Protein AF-0000000066545030 (afdb_homodimer)

Secondary structure (DSSP, 8-state):
------TTSGGGS--S-PPPHHHHHHHHHHHHHTT---SS---EEEEE-TTS-EEEEEE-BPPTTS-TTTS---S--SSGGGSSTTTPBPHHHHHHHT-SSS--TT-EEEESS---HHHHHHHHHHHHSS--S-------B--------S-TTS-------------------/------TTSGGGS--S-PPPHHHHHHHHHHHHHTT---SS---EEEEE-TTS-EEEEEE-BPPTTS-TTTS---S--SSGGGSSTTTPBPHHHHHHHT-SSS--TT-EEEESS---HHHHHHHHHHHHSS----------B--------GGGGS-------------------

Sequence (346 aa):
MTYTPNMSDISCKKRDDYLEWPEYFMAVAFLSAQRSKDPSSQVGACIVNTENKIVGIGYNGMPNGCSDDLLPWRRTAENKLDTKYPYVCHAELNAIMNKNSADVKGCSMYVALFPCNECAKLIIQAENSHQSTARLSLISIRLIAVRVRSLSEFRAPEEDDTPHTRGSLSLSSMTYTPNMSDISCKKRDDYLEWPEYFMAVAFLSAQRSKDPSSQVGACIVNTENKIVGIGYNGMPNGCSDDLLPWRRTAENKLDTKYPYVCHAELNAIMNKNSADVKGCSMYVALFPCNECAKLIIQAENSHQSTARLSLISIRLIAVRVRSLSEFRAPEEDDTPHTRGSLSLSS

Radius of gyration: 24.95 Å; Cα contacts (8 Å, |Δi|>4): 609; chains: 2; bounding box: 74×79×52 Å

Foldseek 3Di:
DPPPVPPVCCVPDDDDPDDDLLLVQLVVQVVLLVVEPQPPGRKKKWKAAPVSDTFFIFIKYFDPPDDRVPAANACDDPDPSNHCVVGIDHNLRGRQVGTNDPARARIAMEILDDDDPVSVVVVQCRHCVPDPPDDSPPSCNCPCVVCPDPVCVVPDPPPPPPVPPPPPPPPDD/DPPPVPPVCCVPDDDDPDDDLVRVQLVVQVVLLVVEPQPPGRKKKWKAAPVSDTFFIFIKYFDPPDDRVPAANACDDPDPSNHCVVGIDHNLRGRQVGTNDPARARIAMAILDDDDPVSVVVVQCRRCVPDDPDDSPPSCNCPCVVCPPPVCVVPDPPPPPPVPPPPPPPPDD

Solvent-accessible surface area (backbone atoms only — not comparable to full-atom values): 19857 Å² total; per-residue (Å²): 136,82,83,65,78,59,82,76,56,65,52,40,38,56,43,85,84,40,49,50,68,70,57,46,43,42,48,51,5,56,56,35,9,41,47,16,35,44,64,86,58,61,42,14,15,26,31,28,40,87,85,75,41,64,37,19,54,14,30,21,32,67,49,89,92,55,56,67,85,77,51,44,47,17,89,70,57,95,49,65,86,53,17,24,72,85,57,50,38,49,14,61,54,36,12,64,72,52,40,72,53,95,66,52,60,79,24,35,37,26,31,78,62,84,70,51,72,70,46,44,52,50,51,56,49,51,43,42,70,78,68,71,92,64,80,77,66,56,47,45,53,48,49,52,61,54,74,66,58,82,60,52,60,69,49,68,78,68,74,73,74,67,74,76,72,76,74,77,76,75,76,78,127,134,80,81,65,80,59,80,74,57,63,52,41,37,58,43,86,84,39,49,50,68,71,57,46,43,42,48,50,5,55,56,34,10,40,48,16,34,45,65,86,57,60,42,14,14,27,30,27,39,88,84,74,40,65,39,18,52,14,28,21,32,67,47,89,93,56,57,66,85,77,52,42,47,17,89,72,58,95,48,66,87,53,16,24,74,86,57,49,36,48,15,62,55,37,11,66,73,51,41,71,51,96,66,50,59,80,25,35,38,25,3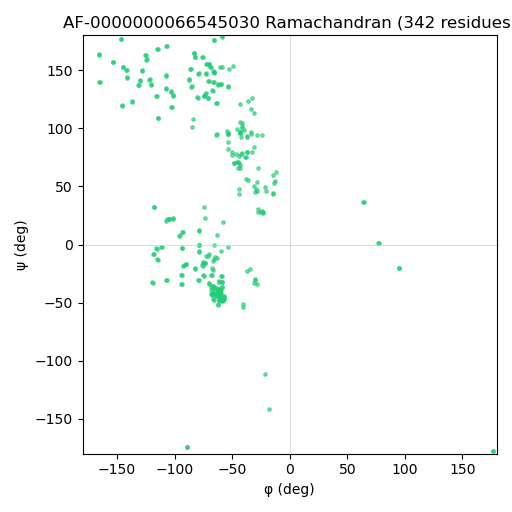2,78,59,83,70,50,71,71,47,46,53,49,51,55,50,49,42,42,69,74,72,70,91,64,76,77,65,56,47,44,53,48,48,52,59,55,74,62,57,82,65,46,59,68,53,65,80,69,73,72,74,65,72,74,72,76,74,75,76,74,76,75,130

Nearest PDB structures (foldseek):
  2w4l-assembly1_E  TM=9.851E-01  e=2.017E-19  Homo sapiens
  2w4l-assembly1_F  TM=9.861E-01  e=2.438E-19  Homo sapiens
  2w4l-assembly1_B  TM=9.923E-01  e=1.429E-18  Homo sapiens
  2w4l-assembly1_C  TM=9.668E-01  e=4.939E-15  Homo sapiens
  2w4l-assembly1_D  TM=8.998E-01  e=1.488E-15  Homo sapiens

pLDDT: mean 72.98, std 29.01, range [22.0, 97.75]

InterPro domains:
  IPR002125 Cytidine and deoxycytidylate deaminase domain [PF00383] (20-127)
  IPR002125 Cytidine and deoxycytidylate deaminase domain [PS51747] (20-169)
  IPR015517 Deoxycytidylate deaminase-related [PTHR11086] (11-126)
  IPR016192 APOBEC/CMP deaminase, zinc-binding [PS00903] (90-123)
  IPR016193 Cytidine deaminase-like [SSF53927] (23-126)
  IPR035105 Deoxycytidylate deaminase domain [cd01286] (23-126)

Structure (mmCIF, N/CA/C/O backbone):
data_AF-0000000066545030-model_v1
#
loop_
_entity.id
_entity.type
_entity.pdbx_description
1 polymer 'Deoxycytidylate deaminase'
#
loop_
_atom_site.group_PDB
_atom_site.id
_atom_site.type_symbol
_atom_site.label_atom_id
_atom_site.label_alt_id
_atom_site.label_comp_id
_atom_site.label_asym_id
_atom_site.label_entity_id
_atom_site.label_seq_id
_atom_site.pdbx_PDB_ins_code
_atom_site.Cartn_x
_atom_site.Cartn_y
_atom_site.Cartn_z
_atom_site.occupancy
_atom_site.B_iso_or_equiv
_atom_site.auth_seq_id
_atom_site.auth_comp_id
_atom_site.auth_asym_id
_atom_site.auth_atom_id
_atom_site.pdbx_PDB_model_num
ATOM 1 N N . MET A 1 1 ? 31.188 -37.656 0.492 1 31.27 1 MET A N 1
ATOM 2 C CA . MET A 1 1 ? 30.375 -37.344 -0.669 1 31.27 1 MET A CA 1
ATOM 3 C C . MET A 1 1 ? 29.578 -36.062 -0.431 1 31.27 1 MET A C 1
ATOM 5 O O . MET A 1 1 ? 28.703 -36 0.423 1 31.27 1 MET A O 1
ATOM 9 N N . THR A 1 2 ? 30.219 -34.906 -0.543 1 29.78 2 THR A N 1
ATOM 10 C CA . THR A 1 2 ? 29.797 -33.531 -0.225 1 29.78 2 THR A CA 1
ATOM 11 C C . THR A 1 2 ? 28.625 -33.125 -1.094 1 29.78 2 THR A C 1
ATOM 13 O O . THR A 1 2 ? 28.656 -33.25 -2.318 1 29.78 2 THR A O 1
ATOM 16 N N . TYR A 1 3 ? 27.328 -33.25 -0.664 1 35.03 3 TYR A N 1
ATOM 17 C CA . TYR A 1 3 ? 26.094 -32.844 -1.321 1 35.03 3 TYR A CA 1
ATOM 18 C C . TYR A 1 3 ? 26.203 -31.406 -1.834 1 35.03 3 TYR A C 1
ATOM 20 O O . TYR A 1 3 ? 26.266 -30.453 -1.045 1 35.03 3 TYR A O 1
ATOM 28 N N . THR A 1 4 ? 27 -31.125 -2.854 1 38.62 4 THR A N 1
ATOM 29 C CA . THR A 1 4 ? 26.969 -29.812 -3.506 1 38.62 4 THR A CA 1
ATOM 30 C C . THR A 1 4 ? 25.547 -29.469 -3.949 1 38.62 4 THR A C 1
ATOM 32 O O . THR A 1 4 ? 24.906 -30.234 -4.676 1 38.62 4 THR A O 1
ATOM 35 N N . PRO A 1 5 ? 24.75 -28.734 -3.199 1 41.81 5 PRO A N 1
ATOM 36 C CA . PRO A 1 5 ? 23.406 -28.438 -3.713 1 41.81 5 PRO A CA 1
ATOM 37 C C . PRO A 1 5 ? 23.406 -28.062 -5.191 1 41.81 5 PRO A C 1
ATOM 39 O O . PRO A 1 5 ? 24.25 -27.281 -5.633 1 41.81 5 PRO A O 1
ATOM 42 N N . ASN A 1 6 ? 23.156 -28.938 -6.082 1 41.34 6 ASN A N 1
ATOM 43 C CA . ASN A 1 6 ? 23.125 -28.703 -7.523 1 41.34 6 ASN A CA 1
ATOM 44 C C . ASN A 1 6 ? 22.438 -27.391 -7.863 1 41.34 6 ASN A C 1
ATOM 46 O O . ASN A 1 6 ? 21.297 -27.156 -7.441 1 41.34 6 ASN A O 1
ATOM 50 N N . MET A 1 7 ? 23.094 -26.312 -8.227 1 45.56 7 MET A N 1
ATOM 51 C CA . MET A 1 7 ? 22.672 -25 -8.688 1 45.56 7 MET A CA 1
ATOM 52 C C . MET A 1 7 ? 21.344 -25.062 -9.438 1 45.56 7 MET A C 1
ATOM 54 O O . MET A 1 7 ? 20.734 -24.047 -9.727 1 45.56 7 MET A O 1
ATOM 58 N N . SER A 1 8 ? 21.047 -26.203 -10.117 1 48.16 8 SER A N 1
ATOM 59 C CA . SER A 1 8 ? 19.859 -26.422 -10.953 1 48.16 8 SER A CA 1
ATOM 60 C C . SER A 1 8 ? 18.594 -26.453 -10.109 1 48.16 8 SER A C 1
ATOM 62 O O . SER A 1 8 ? 17.484 -26.25 -10.633 1 48.16 8 SER A O 1
ATOM 64 N N . ASP A 1 9 ? 18.656 -26.812 -8.836 1 52.09 9 ASP A N 1
ATOM 65 C CA . ASP A 1 9 ? 17.531 -27.109 -7.953 1 52.09 9 ASP A CA 1
ATOM 66 C C . ASP A 1 9 ? 16.891 -25.828 -7.426 1 52.09 9 ASP A C 1
ATOM 68 O O . ASP A 1 9 ? 15.797 -25.859 -6.883 1 52.09 9 ASP A O 1
ATOM 72 N N . ILE A 1 10 ? 17.672 -24.812 -7.285 1 54.19 10 ILE A N 1
ATOM 73 C CA . ILE A 1 10 ? 17.203 -23.562 -6.691 1 54.19 10 ILE A CA 1
ATOM 74 C C . ILE A 1 10 ? 16.031 -23.016 -7.5 1 54.19 10 ILE A C 1
ATOM 76 O O . ILE A 1 10 ? 15.031 -22.562 -6.934 1 54.19 10 ILE A O 1
ATOM 80 N N . SER A 1 11 ? 16.078 -23.188 -8.93 1 60.78 11 SER A N 1
ATOM 81 C CA . SER A 1 11 ? 15.078 -22.609 -9.82 1 60.78 11 SER A CA 1
ATOM 82 C C . SER A 1 11 ? 13.805 -23.438 -9.828 1 60.78 11 SER A C 1
ATOM 84 O O . SER A 1 11 ? 12.789 -23.016 -10.391 1 60.78 11 SER A O 1
ATOM 86 N N . CYS A 1 12 ? 13.82 -24.391 -8.758 1 76.88 12 CYS A N 1
ATOM 87 C CA . CYS A 1 12 ? 12.688 -25.281 -8.953 1 76.88 12 CYS A CA 1
ATOM 88 C C . CYS A 1 12 ? 11.672 -25.141 -7.828 1 76.88 12 CYS A C 1
ATOM 90 O O . CYS A 1 12 ? 10.555 -25.656 -7.918 1 76.88 12 CYS A O 1
ATOM 92 N N . LYS A 1 13 ? 12.219 -24.438 -6.82 1 89 13 LYS A N 1
ATOM 93 C CA . LYS A 1 13 ? 11.328 -24.266 -5.672 1 89 13 LYS A CA 1
ATOM 94 C C . LYS A 1 13 ? 10.961 -22.797 -5.469 1 89 13 LYS A C 1
ATOM 96 O O . LYS A 1 13 ? 11.602 -21.906 -6.039 1 89 13 LYS A O 1
ATOM 101 N N . LYS A 1 14 ? 10.039 -22.625 -4.668 1 94.38 14 LYS A N 1
ATOM 102 C CA . LYS A 1 14 ? 9.656 -21.266 -4.348 1 94.38 14 LYS A CA 1
ATOM 103 C C . LYS A 1 14 ? 10.773 -20.531 -3.613 1 94.38 14 LYS A C 1
ATOM 105 O O . LYS A 1 14 ? 11.547 -21.156 -2.877 1 94.38 14 LYS A O 1
ATOM 110 N N . ARG A 1 15 ? 10.867 -19.234 -3.828 1 93.06 15 ARG A N 1
ATOM 111 C CA . ARG A 1 15 ? 11.867 -18.469 -3.098 1 93.06 15 ARG A CA 1
ATOM 112 C C . ARG A 1 15 ? 11.477 -18.312 -1.634 1 93.06 15 ARG A C 1
ATOM 114 O O . ARG A 1 15 ? 10.289 -18.312 -1.301 1 93.06 15 ARG A O 1
ATOM 121 N N . ASP A 1 16 ? 12.516 -18.094 -0.768 1 92 16 ASP A N 1
ATOM 122 C CA . ASP A 1 16 ? 12.25 -18.062 0.666 1 92 16 ASP A CA 1
ATOM 123 C C . ASP A 1 16 ? 12.43 -16.672 1.242 1 92 16 ASP A C 1
ATOM 125 O O . ASP A 1 16 ? 12.164 -16.438 2.424 1 92 16 ASP A O 1
ATOM 129 N N . ASP A 1 17 ? 12.828 -15.695 0.49 1 92.06 17 ASP A N 1
ATOM 130 C CA . ASP A 1 17 ? 13.07 -14.352 0.999 1 92.06 17 ASP A CA 1
ATOM 131 C C . ASP A 1 17 ? 11.945 -13.398 0.602 1 92.06 17 ASP A C 1
ATOM 133 O O . ASP A 1 17 ? 12.148 -12.188 0.507 1 92.06 17 ASP A O 1
ATOM 137 N N . TYR A 1 18 ? 10.797 -14.023 0.304 1 92.56 18 TYR A N 1
ATOM 138 C CA . TYR A 1 18 ? 9.656 -13.18 -0.044 1 92.56 18 TYR A CA 1
ATOM 139 C C . TYR A 1 18 ? 9.148 -12.422 1.176 1 92.56 18 TYR A C 1
ATOM 141 O O . TYR A 1 18 ? 9.383 -12.836 2.314 1 92.56 18 TYR A O 1
ATOM 149 N N . LEU A 1 19 ? 8.508 -11.32 0.993 1 93.06 19 LEU A N 1
ATOM 150 C CA . LEU A 1 19 ? 7.961 -10.484 2.051 1 93.06 19 LEU A CA 1
ATOM 151 C C . LEU A 1 19 ? 6.707 -11.109 2.648 1 93.06 19 LEU A C 1
ATOM 153 O O . LEU A 1 19 ? 5.773 -11.461 1.919 1 93.06 19 LEU A O 1
ATOM 157 N N . GLU A 1 20 ? 6.711 -11.227 3.98 1 92.5 20 GLU A N 1
ATOM 158 C CA . GLU A 1 20 ? 5.512 -11.695 4.664 1 92.5 20 GLU A CA 1
ATOM 159 C C . GLU A 1 20 ? 4.523 -10.547 4.891 1 92.5 20 GLU A C 1
ATOM 161 O O . GLU A 1 20 ? 4.902 -9.375 4.848 1 92.5 20 GLU A O 1
ATOM 166 N N . TRP A 1 21 ? 3.309 -10.812 5.211 1 93.44 21 TRP A N 1
ATOM 167 C CA . TRP A 1 21 ? 2.227 -9.836 5.266 1 93.44 21 TRP A CA 1
ATOM 168 C C . TRP A 1 21 ? 2.545 -8.727 6.262 1 93.44 21 TRP A C 1
ATOM 170 O O . TRP A 1 21 ? 2.451 -7.539 5.934 1 93.44 21 TRP A O 1
ATOM 180 N N . PRO A 1 22 ? 2.977 -9.086 7.453 1 90.38 22 PRO A N 1
ATOM 181 C CA . PRO A 1 22 ? 3.256 -8 8.398 1 90.38 22 PRO A CA 1
ATOM 182 C C . PRO A 1 22 ? 4.363 -7.07 7.906 1 90.38 22 PRO A C 1
ATOM 184 O O . PRO A 1 22 ? 4.262 -5.852 8.062 1 90.38 22 PRO A O 1
ATOM 187 N N . GLU A 1 23 ? 5.387 -7.648 7.293 1 89.38 23 GLU A N 1
ATOM 188 C CA . GLU A 1 23 ? 6.461 -6.836 6.734 1 89.38 23 GLU A CA 1
ATOM 189 C C . GLU A 1 23 ? 5.957 -5.961 5.594 1 89.38 23 GLU A C 1
ATOM 191 O O . GLU A 1 23 ? 6.344 -4.797 5.48 1 89.38 23 GLU A O 1
ATOM 196 N N . TYR A 1 24 ? 5.18 -6.559 4.832 1 92.94 24 TYR A N 1
ATOM 197 C CA . TYR A 1 24 ? 4.609 -5.84 3.699 1 92.94 24 TYR A CA 1
ATOM 198 C C . TYR A 1 24 ? 3.797 -4.637 4.168 1 92.94 24 TYR A C 1
ATOM 200 O O . TYR A 1 24 ? 4.012 -3.516 3.703 1 92.94 24 TYR A O 1
ATOM 208 N N . PHE A 1 25 ? 2.938 -4.793 5.113 1 93.19 25 PHE A N 1
ATOM 209 C CA . PHE A 1 25 ? 2.047 -3.727 5.559 1 93.19 25 PHE A CA 1
ATOM 210 C C . PHE A 1 25 ? 2.826 -2.645 6.297 1 93.19 25 PHE A C 1
ATOM 212 O O . PHE A 1 25 ? 2.512 -1.457 6.176 1 93.19 25 PHE A O 1
ATOM 219 N N . MET A 1 26 ? 3.842 -3.068 6.98 1 92 26 MET A N 1
ATOM 220 C CA . MET A 1 26 ? 4.699 -2.072 7.617 1 92 26 MET A CA 1
ATOM 221 C C . MET A 1 26 ? 5.441 -1.248 6.574 1 92 26 MET A C 1
ATOM 223 O O . MET A 1 26 ? 5.594 -0.034 6.727 1 92 26 MET A O 1
ATOM 227 N N . ALA A 1 27 ? 5.891 -1.958 5.555 1 92.06 27 ALA A N 1
ATOM 228 C CA . ALA A 1 27 ? 6.574 -1.252 4.473 1 92.06 27 ALA A CA 1
ATOM 229 C C . ALA A 1 27 ? 5.641 -0.257 3.791 1 92.06 27 ALA A C 1
ATOM 231 O O . ALA A 1 27 ? 6.055 0.846 3.428 1 92.06 27 ALA A O 1
ATOM 232 N N . VAL A 1 28 ? 4.395 -0.641 3.637 1 94.75 28 VAL A N 1
ATOM 233 C CA . VAL A 1 28 ? 3.412 0.273 3.062 1 94.75 28 VAL A CA 1
ATOM 234 C C . VAL A 1 28 ? 3.248 1.491 3.969 1 94.75 28 VAL A C 1
ATOM 236 O O . VAL A 1 28 ? 3.172 2.625 3.486 1 94.75 28 VAL A O 1
ATOM 239 N N . ALA A 1 29 ? 3.221 1.253 5.273 1 93.19 29 ALA A N 1
ATOM 240 C CA . ALA A 1 29 ? 3.146 2.365 6.215 1 93.19 29 ALA A CA 1
ATOM 241 C C . ALA A 1 29 ? 4.352 3.289 6.07 1 93.19 29 ALA A C 1
ATOM 243 O O . ALA A 1 29 ? 4.203 4.512 6.012 1 93.19 29 ALA A O 1
ATOM 244 N N . PHE A 1 30 ? 5.504 2.756 5.902 1 90.62 30 PHE A N 1
ATOM 245 C CA . PHE A 1 30 ? 6.719 3.545 5.75 1 90.62 30 PHE A CA 1
ATOM 246 C C . PHE A 1 30 ? 6.699 4.32 4.438 1 90.62 30 PHE A C 1
ATOM 248 O O . PHE A 1 30 ? 7.113 5.48 4.387 1 90.62 30 PHE A O 1
ATOM 255 N N . LEU A 1 31 ? 6.27 3.637 3.457 1 93.69 31 LEU A N 1
ATOM 256 C CA . LEU A 1 31 ? 6.137 4.309 2.168 1 93.69 31 LEU A CA 1
ATOM 257 C C . LEU A 1 31 ? 5.156 5.473 2.262 1 93.69 31 LEU A C 1
ATOM 259 O O . LEU A 1 31 ? 5.414 6.551 1.723 1 93.69 31 LEU A O 1
ATOM 263 N N . SER A 1 32 ? 4 5.285 2.969 1 96.31 32 SER A N 1
ATOM 264 C CA . SER A 1 32 ? 2.986 6.324 3.129 1 96.31 32 SER A CA 1
ATOM 265 C C . SER A 1 32 ? 3.549 7.539 3.857 1 96.31 32 SER A C 1
ATOM 267 O O . SER A 1 32 ? 3.16 8.672 3.574 1 96.31 32 SER A O 1
ATOM 269 N N . ALA A 1 33 ? 4.484 7.246 4.734 1 95.25 33 ALA A N 1
ATOM 270 C CA . ALA A 1 33 ? 5.125 8.344 5.457 1 95.25 33 ALA A CA 1
ATOM 271 C C . ALA A 1 33 ? 5.805 9.305 4.492 1 95.25 33 ALA A C 1
ATOM 273 O O . ALA A 1 33 ? 5.891 10.508 4.762 1 95.25 33 ALA A O 1
ATOM 274 N N . GLN A 1 34 ? 6.195 8.812 3.379 1 95.31 34 GLN A N 1
ATOM 275 C CA . GLN A 1 34 ? 6.949 9.602 2.416 1 95.31 34 GLN A CA 1
ATOM 276 C C . GLN A 1 34 ? 6.031 10.531 1.626 1 95.31 34 GLN A C 1
ATOM 278 O O . GLN A 1 34 ? 6.5 11.383 0.865 1 95.31 34 GLN A O 1
ATOM 283 N N . ARG A 1 35 ? 4.758 10.492 1.896 1 96.75 35 ARG A N 1
ATOM 284 C CA . ARG A 1 35 ? 3.824 11.43 1.289 1 96.75 35 ARG A CA 1
ATOM 285 C C . ARG A 1 35 ? 3.666 12.68 2.152 1 96.75 35 ARG A C 1
ATOM 287 O O . ARG A 1 35 ? 3.121 13.688 1.7 1 96.75 35 ARG A O 1
ATOM 294 N N . SER A 1 36 ? 4.078 12.578 3.369 1 97.06 36 SER A N 1
ATOM 295 C CA . SER A 1 36 ? 3.943 13.719 4.273 1 97.06 36 SER A CA 1
ATOM 296 C C . SER A 1 36 ? 4.758 14.914 3.783 1 97.06 36 SER A C 1
ATOM 298 O O . SER A 1 36 ? 5.914 14.758 3.387 1 97.06 36 SER A O 1
ATOM 300 N N . LYS A 1 37 ? 4.16 16.031 3.875 1 97.06 37 LYS A N 1
ATOM 301 C CA . LYS A 1 37 ? 4.832 17.281 3.5 1 97.06 37 LYS A CA 1
ATOM 302 C C . LYS A 1 37 ? 5.492 17.938 4.707 1 97.06 37 LYS A C 1
ATOM 304 O O . LYS A 1 37 ? 6.125 18.984 4.582 1 97.06 37 LYS A O 1
ATOM 309 N N . ASP A 1 38 ? 5.309 17.344 5.871 1 96.56 38 ASP A N 1
ATOM 310 C CA . ASP A 1 38 ? 5.957 17.828 7.086 1 96.56 38 ASP A CA 1
ATOM 311 C C . ASP A 1 38 ? 7.477 17.719 6.973 1 96.56 38 ASP A C 1
ATOM 313 O O . ASP A 1 38 ? 8.016 16.625 6.785 1 96.56 38 ASP A O 1
ATOM 317 N N . PRO A 1 39 ? 8.203 18.781 7.094 1 95.88 39 PRO A N 1
ATOM 318 C CA . PRO A 1 39 ? 9.656 18.719 6.93 1 95.88 39 PRO A CA 1
ATOM 319 C C . PRO A 1 39 ? 10.359 18.109 8.133 1 95.88 39 PRO A C 1
ATOM 321 O O . PRO A 1 39 ? 11.5 17.641 8.016 1 95.88 39 PRO A O 1
ATOM 324 N N . SER A 1 40 ? 9.695 18.016 9.203 1 93.44 40 SER A N 1
ATOM 325 C CA . SER A 1 40 ? 10.367 17.641 10.445 1 93.44 40 SER A CA 1
ATOM 326 C C . SER A 1 40 ? 10 16.203 10.844 1 93.44 40 SER A C 1
ATOM 328 O O . SER A 1 40 ? 10.789 15.523 11.5 1 93.44 40 SER A O 1
ATOM 330 N N . SER A 1 41 ? 8.836 15.758 10.508 1 93.94 41 SER A N 1
ATOM 331 C CA . SER A 1 41 ? 8.359 14.438 10.906 1 93.94 41 SER A CA 1
ATOM 332 C C . SER A 1 41 ? 7.48 13.82 9.82 1 93.94 41 SER A C 1
ATOM 334 O O . SER A 1 41 ? 6.512 14.438 9.375 1 93.94 41 SER A O 1
ATOM 336 N N . GLN A 1 42 ? 7.902 12.688 9.328 1 94.81 42 GLN A N 1
ATOM 337 C CA . GLN A 1 42 ? 7.098 11.914 8.383 1 94.81 42 GLN A CA 1
ATOM 338 C C . GLN A 1 42 ? 6.664 10.586 8.992 1 94.81 42 GLN A C 1
ATOM 340 O O . GLN A 1 42 ? 7.496 9.703 9.227 1 94.81 42 GLN A O 1
ATOM 345 N N . VAL A 1 43 ? 5.395 10.43 9.305 1 94.06 43 VAL A N 1
ATOM 346 C CA . VAL A 1 43 ? 4.816 9.219 9.883 1 94.06 43 VAL A CA 1
ATOM 347 C C . VAL A 1 43 ? 3.727 8.68 8.961 1 94.06 43 VAL A C 1
ATOM 349 O O . VAL A 1 43 ? 2.934 9.445 8.414 1 94.06 43 VAL A O 1
ATOM 352 N N . GLY A 1 44 ? 3.691 7.371 8.773 1 94.75 44 GLY A N 1
ATOM 353 C CA . GLY A 1 44 ? 2.676 6.707 7.973 1 94.75 44 GLY A CA 1
ATOM 354 C C . GLY A 1 44 ? 1.937 5.621 8.727 1 94.75 44 GLY A C 1
ATOM 355 O O . GLY A 1 44 ? 2.418 5.133 9.758 1 94.75 44 GLY A O 1
ATOM 356 N N . ALA A 1 45 ? 0.762 5.309 8.219 1 94.5 45 ALA A N 1
ATOM 357 C CA . ALA A 1 45 ? -0.073 4.254 8.797 1 94.5 45 ALA A CA 1
ATOM 358 C C . ALA A 1 45 ? -0.771 3.451 7.699 1 94.5 45 ALA A C 1
ATOM 360 O O . ALA A 1 45 ? -1.062 3.979 6.625 1 94.5 45 ALA A O 1
ATOM 361 N N . CYS A 1 46 ? -1.017 2.215 7.996 1 95 46 CYS A N 1
ATOM 362 C CA . CYS A 1 46 ? -1.707 1.287 7.109 1 95 46 CYS A CA 1
ATOM 363 C C . CYS A 1 46 ? -2.719 0.447 7.879 1 95 46 CYS A C 1
ATOM 365 O O . CYS A 1 46 ? -2.381 -0.165 8.891 1 95 46 CYS A O 1
ATOM 367 N N . ILE A 1 47 ? -3.977 0.492 7.473 1 94.31 47 ILE A N 1
ATOM 368 C CA . ILE A 1 47 ? -5.031 -0.314 8.078 1 94.31 47 ILE A CA 1
ATOM 369 C C . ILE A 1 47 ? -5.367 -1.493 7.168 1 94.31 47 ILE A C 1
ATOM 371 O O . ILE A 1 47 ? -5.598 -1.314 5.969 1 94.31 47 ILE A O 1
ATOM 375 N N . VAL A 1 48 ? -5.426 -2.629 7.75 1 94.69 48 VAL A N 1
ATOM 376 C CA . VAL A 1 48 ? -5.594 -3.867 6.996 1 94.69 48 VAL A CA 1
ATOM 377 C C . VAL A 1 48 ? -6.707 -4.707 7.617 1 94.69 48 VAL A C 1
ATOM 379 O O . VAL A 1 48 ? -6.809 -4.797 8.844 1 94.69 48 VAL A O 1
ATOM 382 N N . ASN A 1 49 ? -7.559 -5.285 6.785 1 93.75 49 ASN A N 1
ATOM 383 C CA . ASN A 1 49 ? -8.633 -6.109 7.324 1 93.75 49 ASN A CA 1
ATOM 384 C C . ASN A 1 49 ? -8.203 -7.562 7.484 1 93.75 49 ASN A C 1
ATOM 386 O O . ASN A 1 49 ? -7.035 -7.895 7.266 1 93.75 49 ASN A O 1
ATOM 390 N N . THR A 1 50 ? -9.125 -8.43 7.855 1 92.56 50 THR A N 1
ATOM 391 C CA . THR A 1 50 ? -8.805 -9.812 8.18 1 92.56 50 THR A CA 1
ATOM 392 C C . THR A 1 50 ? -8.484 -10.609 6.922 1 92.56 50 THR A C 1
ATOM 394 O O . THR A 1 50 ? -7.906 -11.695 6.996 1 92.56 50 THR A O 1
ATOM 397 N N . GLU A 1 51 ? -8.852 -10.07 5.719 1 94.75 51 GLU A N 1
ATOM 398 C CA . GLU A 1 51 ? -8.562 -10.727 4.445 1 94.75 51 GLU A CA 1
ATOM 399 C C . GLU A 1 51 ? -7.246 -10.234 3.854 1 94.75 51 GLU A C 1
ATOM 401 O O . GLU A 1 51 ? -6.953 -10.484 2.684 1 94.75 51 GLU A O 1
ATOM 406 N N . ASN A 1 52 ? -6.422 -9.461 4.621 1 94.94 52 ASN A N 1
ATOM 407 C CA . ASN A 1 52 ? -5.137 -8.906 4.207 1 94.94 52 ASN A CA 1
ATOM 408 C C . ASN A 1 52 ? -5.301 -7.906 3.064 1 94.94 52 ASN A C 1
ATOM 410 O O . ASN A 1 52 ? -4.473 -7.859 2.154 1 94.94 52 ASN A O 1
ATOM 414 N N . LYS A 1 53 ? -6.379 -7.188 3.156 1 96.62 53 LYS A N 1
ATOM 415 C CA . LYS A 1 53 ? -6.602 -6.098 2.211 1 96.62 53 LYS A CA 1
ATOM 416 C C . LYS A 1 53 ? -6.414 -4.742 2.883 1 96.62 53 LYS A C 1
ATOM 418 O O . LYS A 1 53 ? -6.848 -4.543 4.02 1 96.62 53 LYS A O 1
ATOM 423 N N . ILE A 1 54 ? -5.734 -3.943 2.232 1 96.38 54 ILE A N 1
ATOM 424 C CA . ILE A 1 54 ? -5.547 -2.586 2.734 1 96.38 54 ILE A CA 1
ATOM 425 C C . ILE A 1 54 ? -6.859 -1.812 2.621 1 96.38 54 ILE A C 1
ATOM 427 O O . ILE A 1 54 ? -7.43 -1.703 1.533 1 96.38 54 ILE A O 1
ATOM 431 N N . VAL A 1 55 ? -7.305 -1.232 3.746 1 96.62 55 VAL A N 1
ATOM 432 C CA . VAL A 1 55 ? -8.594 -0.552 3.721 1 96.62 55 VAL A CA 1
ATOM 433 C C . VAL A 1 55 ? -8.406 0.93 4.035 1 96.62 55 VAL A C 1
ATOM 435 O O . VAL A 1 55 ? -9.344 1.722 3.912 1 96.62 55 VAL A O 1
ATOM 438 N N . GLY A 1 56 ? -7.188 1.297 4.434 1 96 56 GLY A N 1
ATOM 439 C CA . GLY A 1 56 ? -6.887 2.693 4.703 1 96 56 GLY A CA 1
ATOM 440 C C . GLY A 1 56 ? -5.39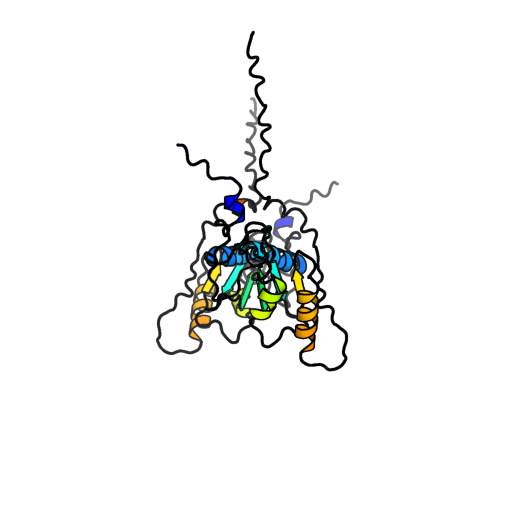8 2.975 4.801 1 96 56 GLY A C 1
ATOM 441 O O . GLY A 1 56 ? -4.648 2.18 5.371 1 96 56 GLY A O 1
ATOM 442 N N . ILE A 1 57 ? -5.031 4.07 4.258 1 97 57 ILE A N 1
ATOM 443 C CA . ILE A 1 57 ? -3.662 4.559 4.391 1 97 57 ILE A CA 1
ATOM 444 C C . ILE A 1 57 ? -3.676 6.004 4.887 1 97 57 ILE A C 1
ATOM 446 O O . ILE A 1 57 ? -4.594 6.766 4.574 1 97 57 ILE A O 1
ATOM 450 N N . GLY A 1 58 ? -2.611 6.316 5.621 1 96.81 58 GLY A N 1
ATOM 451 C CA . GLY A 1 58 ? -2.512 7.68 6.121 1 96.81 58 GLY A CA 1
ATOM 452 C C . GLY A 1 58 ? -1.08 8.125 6.355 1 96.81 58 GLY A C 1
ATOM 453 O O . GLY A 1 58 ? -0.179 7.297 6.488 1 96.81 58 GLY A O 1
ATOM 454 N N . TYR A 1 59 ? -0.883 9.375 6.344 1 97.25 59 TYR A N 1
ATOM 455 C CA . TYR A 1 59 ? 0.353 10.078 6.676 1 97.25 59 TYR A CA 1
ATOM 456 C C . TYR A 1 59 ? 0.06 11.398 7.379 1 97.25 59 TYR A C 1
ATOM 458 O O . TYR A 1 59 ? -1.043 11.938 7.266 1 97.25 59 TYR A O 1
ATOM 466 N N . ASN A 1 60 ? 0.978 11.875 8.219 1 97 60 ASN A N 1
ATOM 467 C CA . ASN A 1 60 ? 0.727 13.133 8.906 1 97 60 ASN A CA 1
ATOM 468 C C . ASN A 1 60 ? 0.792 14.32 7.941 1 97 60 ASN A C 1
ATOM 470 O O . ASN A 1 60 ? 1.611 14.328 7.02 1 97 60 ASN A O 1
ATOM 474 N N . GLY A 1 61 ? -0.076 15.258 8.102 1 97.69 61 GLY A N 1
ATOM 475 C CA . GLY A 1 61 ? -0.149 16.438 7.258 1 97.69 61 GLY A CA 1
ATOM 476 C C . GLY A 1 61 ? -1.312 17.344 7.605 1 97.69 61 GLY A C 1
ATOM 477 O O . GLY A 1 61 ? -1.998 17.141 8.609 1 97.69 61 GLY A O 1
ATOM 478 N N . MET A 1 62 ? -1.445 18.391 6.848 1 97.75 62 MET A N 1
ATOM 479 C CA . MET A 1 62 ? -2.551 19.328 7.055 1 97.75 62 MET A CA 1
ATOM 480 C C . MET A 1 62 ? -3.871 18.719 6.602 1 97.75 62 MET A C 1
ATOM 482 O O . MET A 1 62 ? -3.9 17.922 5.656 1 97.75 62 MET A O 1
ATOM 486 N N . PRO A 1 63 ? -4.965 19.031 7.242 1 95.19 63 PRO A N 1
ATOM 487 C CA . PRO A 1 63 ? -6.254 18.469 6.828 1 95.19 63 PRO A CA 1
ATOM 488 C C . PRO A 1 63 ? -6.613 18.797 5.387 1 95.19 63 PRO A C 1
ATOM 490 O O . PRO A 1 63 ? -6.156 19.812 4.852 1 95.19 63 PRO A O 1
ATOM 493 N N . ASN A 1 64 ? -7.406 17.906 4.816 1 90.81 64 ASN A N 1
ATOM 494 C CA . ASN A 1 64 ? -7.906 18.172 3.475 1 90.81 64 ASN A CA 1
ATOM 495 C C . ASN A 1 64 ? -8.594 19.531 3.398 1 90.81 64 ASN A C 1
ATOM 497 O O . ASN A 1 64 ? -9.328 19.906 4.312 1 90.81 64 ASN A O 1
ATOM 501 N N . GLY A 1 65 ? -8.352 20.312 2.379 1 91.25 65 GLY A N 1
ATOM 502 C CA . GLY A 1 65 ? -8.984 21.609 2.197 1 91.25 65 GLY A CA 1
ATOM 503 C C . GLY A 1 65 ? -8.148 22.766 2.73 1 91.25 65 GLY A C 1
ATOM 504 O O . GLY A 1 65 ? -8.438 23.922 2.451 1 91.25 65 GLY A O 1
ATOM 505 N N . CYS A 1 66 ? -7.238 22.438 3.604 1 93.81 66 CYS A N 1
ATOM 506 C CA . CYS A 1 66 ? -6.316 23.453 4.113 1 93.81 66 CYS A CA 1
ATOM 507 C C . CYS A 1 66 ? -5.094 23.578 3.211 1 93.81 66 CYS A C 1
ATOM 509 O O . CYS A 1 66 ? -4.598 22.578 2.688 1 93.81 66 CYS A O 1
ATOM 511 N N . SER A 1 67 ? -4.641 24.781 3.033 1 94.06 67 SER A N 1
ATOM 512 C CA . SER A 1 67 ? -3.48 25 2.182 1 94.06 67 SER A CA 1
ATOM 513 C C . SER A 1 67 ? -2.184 24.688 2.918 1 94.06 67 SER A C 1
ATOM 515 O O . SER A 1 67 ? -1.892 25.281 3.957 1 94.06 67 SER A O 1
ATOM 517 N N . ASP A 1 68 ? -1.39 23.844 2.32 1 95.75 68 ASP A N 1
ATOM 518 C CA . ASP A 1 68 ? -0.093 23.484 2.881 1 95.75 68 ASP A CA 1
ATOM 519 C C . ASP A 1 68 ? 0.869 24.672 2.865 1 95.75 68 ASP A C 1
ATOM 521 O O . ASP A 1 68 ? 1.895 24.656 3.549 1 95.75 68 ASP A O 1
ATOM 525 N N . ASP A 1 69 ? 0.593 25.641 2.029 1 94.44 69 ASP A N 1
ATOM 526 C CA . ASP A 1 69 ? 1.513 26.766 1.886 1 94.44 69 ASP A CA 1
ATOM 527 C C . ASP A 1 69 ? 1.128 27.906 2.816 1 94.44 69 ASP A C 1
ATOM 529 O O . ASP A 1 69 ? 1.945 28.797 3.098 1 94.44 69 ASP A O 1
ATOM 533 N N . LEU A 1 70 ? -0.098 27.906 3.287 1 93.88 70 LEU A N 1
ATOM 534 C CA . LEU A 1 70 ? -0.583 28.984 4.129 1 93.88 70 LEU A CA 1
ATOM 535 C C . LEU A 1 70 ? -0.4 28.656 5.605 1 93.88 70 LEU A C 1
ATOM 537 O O . LEU A 1 70 ? -0.135 29.547 6.418 1 93.88 70 LEU A O 1
ATOM 541 N N . LEU A 1 71 ? -0.507 27.422 6.027 1 95.38 71 LEU A N 1
ATOM 542 C CA . LEU A 1 71 ? -0.394 27.016 7.422 1 95.38 71 LEU A CA 1
ATOM 543 C C . LEU A 1 71 ? 1.063 26.766 7.801 1 95.38 71 LEU A C 1
ATOM 545 O O . LEU A 1 71 ? 1.864 26.344 6.965 1 95.38 71 LEU A O 1
ATOM 549 N N . PRO A 1 72 ? 1.392 26.969 9.031 1 95.06 72 PRO A N 1
ATOM 550 C CA . PRO A 1 72 ? 2.789 26.875 9.461 1 95.06 72 PRO A CA 1
ATOM 551 C C . PRO A 1 72 ? 3.25 25.438 9.656 1 95.06 72 PRO A C 1
ATOM 553 O O . PRO A 1 72 ? 2.484 24.594 10.141 1 95.06 72 PRO A O 1
ATOM 556 N N . TRP A 1 73 ? 4.551 25.141 9.398 1 96.5 73 TRP A N 1
ATOM 557 C CA . TRP A 1 73 ? 5.125 23.812 9.562 1 96.5 73 TRP A CA 1
ATOM 558 C C . TRP A 1 73 ? 6.199 23.812 10.648 1 96.5 73 TRP A C 1
ATOM 560 O O . TRP A 1 73 ? 6.754 22.766 10.977 1 96.5 73 TRP A O 1
ATOM 570 N N . ARG A 1 74 ? 6.461 25 11.195 1 94.06 74 ARG A N 1
ATOM 571 C CA . ARG A 1 74 ? 7.512 25.094 12.203 1 94.06 74 ARG A CA 1
ATOM 572 C C . ARG A 1 74 ? 7.109 24.391 13.492 1 94.06 74 ARG A C 1
ATOM 574 O O . ARG A 1 74 ? 5.926 24.344 13.844 1 94.06 74 ARG A O 1
ATOM 581 N N . ARG A 1 75 ? 8.125 23.922 14.234 1 94.75 75 ARG A N 1
ATOM 582 C CA . ARG A 1 75 ? 7.906 23.156 15.461 1 94.75 75 ARG A CA 1
ATOM 583 C C . ARG A 1 75 ? 7.934 24.078 16.672 1 94.75 75 ARG A C 1
ATOM 585 O O . ARG A 1 75 ? 7.449 23.703 17.75 1 94.75 75 ARG A O 1
ATOM 592 N N . THR A 1 76 ? 8.625 25.188 16.562 1 93.94 76 THR A N 1
ATOM 593 C CA . THR A 1 76 ? 8.766 26.109 17.672 1 93.94 76 THR A CA 1
ATOM 594 C C . THR A 1 76 ? 8.438 27.531 17.219 1 93.94 76 THR A C 1
ATOM 596 O O . THR A 1 76 ? 8.75 27.922 16.094 1 93.94 76 THR A O 1
ATOM 599 N N . ALA A 1 77 ? 7.762 28.234 18.125 1 94.25 77 ALA A N 1
ATOM 600 C CA . ALA A 1 77 ? 7.418 29.641 17.953 1 94.25 77 ALA A CA 1
ATOM 601 C C . ALA A 1 77 ? 6.965 30.266 19.266 1 94.25 77 ALA A C 1
ATOM 603 O O . ALA A 1 77 ? 6.676 29.547 20.234 1 94.25 77 ALA A O 1
ATOM 604 N N . GLU A 1 78 ? 6.965 31.531 19.281 1 95.5 78 GLU A N 1
ATOM 605 C CA . GLU A 1 78 ? 6.465 32.219 20.453 1 95.5 78 GLU A CA 1
ATOM 606 C C . GLU A 1 78 ? 4.98 31.938 20.672 1 95.5 78 GLU A C 1
ATOM 608 O O . GLU A 1 78 ? 4.547 31.719 21.812 1 95.5 78 GLU A O 1
ATOM 613 N N . ASN A 1 79 ? 4.215 31.984 19.656 1 95.62 79 ASN A N 1
ATOM 614 C CA . ASN A 1 79 ? 2.799 31.641 19.641 1 95.62 79 ASN A CA 1
ATOM 615 C C . ASN A 1 79 ? 2.568 30.25 19.062 1 95.62 79 ASN A C 1
ATOM 617 O O . ASN A 1 79 ? 3 29.953 17.953 1 95.62 79 ASN A O 1
ATOM 621 N N . LYS A 1 80 ? 1.843 29.438 19.812 1 94.12 80 LYS A N 1
ATOM 622 C CA . LYS A 1 80 ? 1.576 28.062 19.406 1 94.12 80 LYS A CA 1
ATOM 623 C C . LYS A 1 80 ? 0.865 28.016 18.062 1 94.12 80 LYS A C 1
ATOM 625 O O . LYS A 1 80 ? 1.067 27.078 17.281 1 94.12 80 LYS A O 1
ATOM 630 N N . LEU A 1 81 ? 0.029 29.016 17.766 1 95.44 81 LEU A N 1
ATOM 631 C CA . LEU A 1 81 ? -0.743 29.047 16.531 1 95.44 81 LEU A CA 1
ATOM 632 C C . LEU A 1 81 ? 0.174 29.203 15.32 1 95.44 81 LEU A C 1
ATOM 634 O O . LEU A 1 81 ? -0.251 29 14.18 1 95.44 81 LEU A O 1
ATOM 638 N N . ASP A 1 82 ? 1.396 29.562 15.664 1 95.19 82 ASP A N 1
ATOM 639 C CA . ASP A 1 82 ? 2.367 29.719 14.578 1 95.19 82 ASP A CA 1
ATOM 640 C C . ASP A 1 82 ? 3.184 28.438 14.391 1 95.19 82 ASP A C 1
ATOM 642 O O . ASP A 1 82 ? 4.164 28.438 13.641 1 95.19 82 ASP A O 1
ATOM 646 N N . THR A 1 83 ? 2.838 27.422 15.039 1 96.19 83 THR A N 1
ATOM 647 C CA . THR A 1 83 ? 3.459 26.125 14.867 1 96.19 83 THR A CA 1
ATOM 648 C C . THR A 1 83 ? 2.52 25.172 14.125 1 96.19 83 THR A C 1
ATOM 650 O O . THR A 1 83 ? 1.333 25.469 13.961 1 96.19 83 THR A O 1
ATOM 653 N N . LYS A 1 84 ? 3.014 24.016 13.727 1 96.38 84 LYS A N 1
ATOM 654 C CA . LYS A 1 84 ? 2.205 23.062 12.969 1 96.38 84 LYS A CA 1
ATOM 655 C C . LYS A 1 84 ? 1.22 22.328 13.883 1 96.38 84 LYS A C 1
ATOM 657 O O . LYS A 1 84 ? 0.205 21.812 13.414 1 96.38 84 LYS A O 1
ATOM 662 N N . TYR A 1 85 ? 1.325 22.266 15.164 1 95.75 85 TYR A N 1
ATOM 663 C CA . TYR A 1 85 ? 0.725 21.312 16.094 1 95.75 85 TYR A CA 1
ATOM 664 C C . TYR A 1 85 ? -0.786 21.5 16.156 1 95.75 85 TYR A C 1
ATOM 666 O O . TYR A 1 85 ? -1.54 20.531 16.188 1 95.75 85 TYR A O 1
ATOM 674 N N . PRO A 1 86 ? -1.271 22.719 16.125 1 96.69 86 PRO A N 1
ATOM 675 C CA . PRO A 1 86 ? -2.729 22.844 16.172 1 96.69 86 PRO A CA 1
ATOM 676 C C . PRO A 1 86 ? -3.41 22.391 14.883 1 96.69 86 PRO A C 1
ATOM 678 O O . PRO A 1 86 ? -4.633 22.219 14.859 1 96.69 86 PRO A O 1
ATOM 681 N N . TYR A 1 87 ? -2.668 22.141 13.867 1 96.81 87 TYR A N 1
ATOM 682 C CA . TYR A 1 87 ? -3.291 21.984 12.562 1 96.81 87 TYR A CA 1
ATOM 683 C C . TYR A 1 87 ? -3.029 20.594 11.992 1 96.81 87 TYR A C 1
ATOM 685 O O . TYR A 1 87 ? -3.875 20.047 11.289 1 96.81 87 TYR A O 1
ATOM 693 N N . VAL A 1 88 ? -1.894 20.016 12.289 1 97.44 88 VAL A N 1
ATOM 694 C CA . VAL A 1 88 ? -1.44 18.797 11.633 1 97.44 88 VAL A CA 1
ATOM 695 C C . VAL A 1 88 ? -2.256 17.594 12.133 1 97.44 88 VAL A C 1
ATOM 697 O O . VAL A 1 88 ? -2.461 17.438 13.344 1 97.44 88 VAL A O 1
ATOM 700 N N . CYS A 1 89 ? -2.748 16.844 11.172 1 97.38 89 CYS A N 1
ATOM 701 C CA . CYS A 1 89 ? -3.367 15.547 11.453 1 97.38 89 CYS A CA 1
ATOM 702 C C . CYS A 1 89 ? -2.32 14.445 11.531 1 97.38 89 CYS A C 1
ATOM 704 O O . CYS A 1 89 ? -1.415 14.383 10.695 1 97.38 89 CYS A O 1
ATOM 706 N N . HIS A 1 90 ? -2.422 13.57 12.516 1 96.25 90 HIS A N 1
ATOM 707 C CA . HIS A 1 90 ? -1.532 12.414 12.594 1 96.25 90 HIS A CA 1
ATOM 708 C C . HIS A 1 90 ? -1.928 11.344 11.586 1 96.25 90 HIS A C 1
ATOM 710 O O . HIS A 1 90 ? -3.039 11.367 11.047 1 96.25 90 HIS A O 1
ATOM 716 N N . ALA A 1 91 ? -0.953 10.445 11.305 1 96.38 91 ALA A N 1
ATOM 717 C CA . ALA A 1 91 ? -1.122 9.406 10.297 1 96.38 91 ALA A CA 1
ATOM 718 C C . ALA A 1 91 ? -2.295 8.492 10.641 1 96.38 91 ALA A C 1
ATOM 720 O O . ALA A 1 91 ? -3.027 8.047 9.75 1 96.38 91 ALA A O 1
ATOM 721 N N . GLU A 1 92 ? -2.43 8.195 11.953 1 92.5 92 GLU A N 1
ATOM 722 C CA . GLU A 1 92 ? -3.496 7.309 12.398 1 92.5 92 GLU A CA 1
ATOM 723 C C . GLU A 1 92 ? -4.871 7.895 12.094 1 92.5 92 GLU A C 1
ATOM 725 O O . GLU A 1 92 ? -5.723 7.223 11.508 1 92.5 92 GLU A O 1
ATOM 730 N N . LEU A 1 93 ? -5.059 9.109 12.508 1 95.06 93 LEU A N 1
ATOM 731 C CA . LEU A 1 93 ? -6.309 9.805 12.227 1 95.06 93 LEU A CA 1
ATOM 732 C C . LEU A 1 93 ? -6.566 9.867 10.727 1 95.06 93 LEU A C 1
ATOM 734 O O . LEU A 1 93 ? -7.664 9.562 10.266 1 95.06 93 LEU A O 1
ATOM 738 N N . ASN A 1 94 ? -5.535 10.242 10 1 97.06 94 ASN A N 1
ATOM 739 C CA . ASN A 1 94 ? -5.629 10.352 8.547 1 97.06 94 ASN A CA 1
ATOM 740 C C . ASN A 1 94 ? -6.047 9.023 7.914 1 97.06 94 ASN A C 1
ATOM 742 O O . ASN A 1 94 ? -6.918 8.992 7.039 1 97.06 94 ASN A O 1
ATOM 746 N N . ALA A 1 95 ? -5.457 7.891 8.305 1 96 95 ALA A N 1
ATOM 747 C CA . ALA A 1 95 ? -5.781 6.57 7.77 1 96 95 ALA A CA 1
ATOM 748 C C . ALA A 1 95 ? -7.238 6.207 8.039 1 96 95 ALA A C 1
ATOM 750 O O . ALA A 1 95 ? -7.922 5.672 7.164 1 96 95 ALA A O 1
ATOM 751 N N . ILE A 1 96 ? -7.672 6.465 9.258 1 93.81 96 ILE A N 1
ATOM 752 C CA . ILE A 1 96 ? -9.039 6.133 9.648 1 93.81 96 ILE A CA 1
ATOM 753 C C . ILE A 1 96 ? -10.023 6.984 8.852 1 93.81 96 ILE A C 1
ATOM 755 O O . ILE A 1 96 ? -11.07 6.5 8.422 1 93.81 96 ILE A O 1
ATOM 759 N N . MET A 1 97 ? -9.703 8.18 8.609 1 95.31 97 MET A N 1
ATOM 760 C CA . MET A 1 97 ? -10.602 9.094 7.906 1 95.31 97 MET A CA 1
ATOM 761 C C . MET A 1 97 ? -10.641 8.781 6.414 1 95.31 97 MET A C 1
ATOM 763 O O . MET A 1 97 ? -11.625 9.094 5.738 1 95.31 97 MET A O 1
ATOM 767 N N . ASN A 1 98 ? -9.578 8.203 5.895 1 94.88 98 ASN A N 1
ATOM 768 C CA . ASN A 1 98 ? -9.484 7.938 4.465 1 94.88 98 ASN A CA 1
ATOM 769 C C . ASN A 1 98 ? -9.773 6.473 4.145 1 94.88 98 ASN A C 1
ATOM 771 O O . ASN A 1 98 ? -9.398 5.98 3.082 1 94.88 98 ASN A O 1
ATOM 775 N N . LYS A 1 99 ? -10.43 5.828 4.961 1 94.69 99 LYS A N 1
ATOM 776 C CA . LYS A 1 99 ? -10.719 4.41 4.766 1 94.69 99 LYS A CA 1
ATOM 777 C C . LYS A 1 99 ? -11.641 4.203 3.564 1 94.69 99 LYS A C 1
ATOM 779 O O . LYS A 1 99 ? -12.445 5.074 3.232 1 94.69 99 LYS A O 1
ATOM 784 N N . ASN A 1 100 ? -11.492 3.066 2.906 1 93.94 100 ASN A N 1
ATOM 785 C CA . ASN A 1 100 ? -12.344 2.703 1.784 1 93.94 100 ASN A CA 1
ATOM 786 C C . ASN A 1 100 ? -13.328 1.597 2.164 1 93.94 100 ASN A C 1
ATOM 788 O O . ASN A 1 100 ? -13.844 0.893 1.295 1 93.94 100 ASN A O 1
ATOM 792 N N . SER A 1 101 ? -13.617 1.371 3.377 1 91.06 101 SER A N 1
ATOM 793 C CA . SER A 1 101 ? -14.586 0.415 3.908 1 91.06 101 SER A CA 1
ATOM 794 C C . SER A 1 101 ? -15.602 1.102 4.812 1 91.06 101 SER A C 1
ATOM 796 O O . SER A 1 101 ? -15.43 2.262 5.188 1 91.06 101 SER A O 1
ATOM 798 N N . ALA A 1 102 ? -16.703 0.374 5.035 1 88.69 102 ALA A N 1
ATOM 799 C CA . ALA A 1 102 ? -17.75 0.948 5.883 1 88.69 102 ALA A CA 1
ATOM 800 C C . ALA A 1 102 ? -17.219 1.229 7.285 1 88.69 102 ALA A C 1
ATOM 802 O O . ALA A 1 102 ? -17.547 2.254 7.887 1 88.69 102 ALA A O 1
ATOM 803 N N . ASP A 1 103 ? -16.5 0.361 7.824 1 87.38 103 ASP A N 1
ATOM 804 C CA . ASP A 1 103 ? -15.844 0.501 9.117 1 87.38 103 ASP A CA 1
ATOM 805 C C . ASP A 1 103 ? -14.508 -0.239 9.141 1 87.38 103 ASP A C 1
ATOM 807 O O . ASP A 1 103 ? -14.094 -0.82 8.141 1 87.38 103 ASP A O 1
ATOM 811 N N . VAL A 1 104 ? -13.836 -0.086 10.297 1 90.94 104 VAL A N 1
ATOM 812 C CA . VAL A 1 104 ? -12.539 -0.745 10.406 1 90.94 104 VAL A CA 1
ATOM 813 C C . VAL A 1 104 ? -12.578 -1.769 11.539 1 90.94 104 VAL A C 1
ATOM 815 O O . VAL A 1 104 ? -11.57 -1.988 12.227 1 90.94 104 VAL A O 1
ATOM 818 N N . LYS A 1 105 ? -13.758 -2.338 11.711 1 85.81 105 LYS A N 1
ATOM 819 C CA . LYS A 1 105 ? -13.898 -3.359 12.742 1 85.81 105 LYS A CA 1
ATOM 820 C C . LYS A 1 105 ? -13.086 -4.602 12.391 1 85.81 105 LYS A C 1
ATOM 822 O O . LYS A 1 105 ? -13.164 -5.109 11.273 1 85.81 105 LYS A O 1
ATOM 827 N N . GLY A 1 106 ? -12.32 -5.074 13.422 1 85.88 106 GLY A N 1
ATOM 828 C CA . GLY A 1 106 ? -11.531 -6.285 13.227 1 85.88 106 GLY A CA 1
ATOM 829 C C . GLY A 1 106 ? -10.266 -6.051 12.422 1 85.88 106 GLY A C 1
ATOM 830 O O . GLY A 1 106 ? -9.5 -6.984 12.18 1 85.88 106 GLY A O 1
ATOM 831 N N . CYS A 1 107 ? -10.062 -4.789 12.039 1 91.62 107 CYS A N 1
ATOM 832 C CA . CYS A 1 107 ? -8.875 -4.488 11.25 1 91.62 107 CYS A CA 1
ATOM 833 C C . CYS A 1 107 ? -7.652 -4.32 12.141 1 91.62 107 CYS A C 1
ATOM 835 O O . CYS A 1 107 ? -7.789 -4.156 13.359 1 91.62 107 CYS A O 1
ATOM 837 N N . SER A 1 108 ? -6.457 -4.426 11.523 1 90.5 108 SER A N 1
ATOM 838 C CA . SER A 1 108 ? -5.172 -4.109 12.141 1 90.5 108 SER A CA 1
ATOM 839 C C . SER A 1 108 ? -4.59 -2.82 11.578 1 90.5 108 SER A C 1
ATOM 841 O O . SER A 1 108 ? -4.754 -2.523 10.391 1 90.5 108 SER A O 1
ATOM 843 N N . MET A 1 109 ? -3.912 -2.096 12.484 1 91.5 109 MET A N 1
ATOM 844 C CA . MET A 1 109 ? -3.219 -0.887 12.047 1 91.5 109 MET A CA 1
ATOM 845 C C . MET A 1 109 ? -1.711 -1.035 12.219 1 91.5 109 MET A C 1
ATOM 847 O O . MET A 1 109 ? -1.236 -1.451 13.273 1 91.5 109 MET A O 1
ATOM 851 N N . TYR A 1 110 ? -0.993 -0.765 11.141 1 90.88 110 TYR A N 1
ATOM 852 C CA . TYR A 1 110 ? 0.465 -0.716 11.156 1 90.88 110 TYR A CA 1
ATOM 853 C C . TYR A 1 110 ? 0.963 0.724 11.156 1 90.88 110 TYR A C 1
ATOM 855 O O . TYR A 1 110 ? 0.62 1.506 10.266 1 90.88 110 TYR A O 1
ATOM 863 N N . VAL A 1 111 ? 1.679 1.134 12.172 1 91.56 111 VAL A N 1
ATOM 864 C CA . VAL A 1 111 ? 2.199 2.492 12.297 1 91.56 111 VAL A CA 1
ATOM 865 C C . VAL A 1 111 ? 3.602 2.453 12.898 1 91.56 111 VAL A C 1
ATOM 867 O O . VAL A 1 111 ? 3.898 1.607 13.742 1 91.56 111 VAL A O 1
ATOM 870 N N . ALA A 1 112 ? 4.477 3.348 12.438 1 76.94 112 ALA A N 1
ATOM 871 C CA . ALA A 1 112 ? 5.883 3.293 12.82 1 76.94 112 ALA A CA 1
ATOM 872 C C . ALA A 1 112 ? 6.105 3.947 14.18 1 76.94 112 ALA A C 1
ATOM 874 O O . ALA A 1 112 ? 7.133 3.725 14.828 1 76.94 112 ALA A O 1
ATOM 875 N N . LEU A 1 113 ? 5.219 4.762 14.594 1 80.19 113 LEU A N 1
ATOM 876 C CA . LEU A 1 113 ? 5.32 5.445 15.875 1 80.19 113 LEU A CA 1
ATOM 877 C C . LEU A 1 113 ? 4.113 5.133 16.75 1 80.19 113 LEU A C 1
ATOM 879 O O . LEU A 1 113 ? 2.99 5.02 16.266 1 80.19 113 LEU A O 1
ATOM 883 N N . PHE A 1 114 ? 4.328 4.965 18.047 1 82.94 114 PHE A N 1
ATOM 884 C CA . PHE A 1 114 ? 3.221 4.723 18.953 1 82.94 114 PHE A CA 1
ATOM 885 C C . PHE A 1 114 ? 2.221 5.871 18.922 1 82.94 114 PHE A C 1
ATOM 887 O O . PHE A 1 114 ? 2.609 7.039 18.922 1 82.94 114 PHE A O 1
ATOM 894 N N . PRO A 1 115 ? 0.982 5.469 18.922 1 89.62 115 PRO A N 1
ATOM 895 C CA . PRO A 1 115 ? -0.039 6.512 18.828 1 89.62 115 PRO A CA 1
ATOM 896 C C . PRO A 1 115 ? -0.069 7.418 20.047 1 89.62 115 PRO A C 1
ATOM 898 O O . PRO A 1 115 ? 0.143 6.949 21.172 1 89.62 115 PRO A O 1
ATOM 901 N N . CYS A 1 116 ? -0.255 8.68 19.812 1 88.38 116 CYS A N 1
ATOM 902 C CA . CYS A 1 116 ? -0.499 9.586 20.922 1 88.38 116 CYS A CA 1
ATOM 903 C C . CYS A 1 116 ? -1.826 9.273 21.609 1 88.38 116 CYS A C 1
ATOM 905 O O . CYS A 1 116 ? -2.58 8.422 21.141 1 88.38 116 CYS A O 1
ATOM 907 N N . ASN A 1 117 ? -2.129 9.938 22.641 1 86.69 117 ASN A N 1
ATOM 908 C CA . ASN A 1 117 ? -3.342 9.664 23.391 1 86.69 117 ASN A CA 1
ATOM 909 C C . ASN A 1 117 ? -4.594 9.883 22.547 1 86.69 117 ASN A C 1
ATOM 911 O O . ASN A 1 117 ? -5.516 9.062 22.578 1 86.69 117 ASN A O 1
ATOM 915 N N . GLU A 1 118 ? -4.664 10.984 21.875 1 90.62 118 GLU A N 1
ATOM 916 C CA . GLU A 1 118 ? -5.836 11.312 21.062 1 90.62 118 GLU A CA 1
ATOM 917 C C . GLU A 1 118 ? -6.062 10.281 19.969 1 90.62 118 GLU A C 1
ATOM 919 O O . GLU A 1 118 ? -7.191 9.844 19.734 1 90.62 118 GLU A O 1
ATOM 924 N N . CYS A 1 119 ? -4.953 9.922 19.297 1 91.75 119 CYS A N 1
ATOM 925 C CA . CYS A 1 119 ? -5.07 8.922 18.25 1 91.75 119 CYS A CA 1
ATOM 926 C C . CYS A 1 119 ? -5.434 7.559 18.828 1 91.75 119 CYS A C 1
ATOM 928 O O . CYS A 1 119 ? -6.168 6.789 18.203 1 91.75 119 CYS A O 1
ATOM 930 N N . ALA A 1 120 ? -4.922 7.223 20.031 1 86.75 120 ALA A N 1
ATOM 931 C CA . ALA A 1 120 ? -5.285 5.965 20.688 1 86.75 120 ALA A CA 1
ATOM 932 C C . ALA A 1 120 ? -6.789 5.895 20.938 1 86.75 120 ALA A C 1
ATOM 934 O O . ALA A 1 120 ? -7.422 4.875 20.672 1 86.75 120 ALA A O 1
ATOM 935 N N . LYS A 1 121 ? -7.332 6.91 21.453 1 86.56 121 LYS A N 1
ATOM 936 C CA . LYS A 1 121 ? -8.773 6.965 21.688 1 86.56 121 LYS A CA 1
ATOM 937 C C . LYS A 1 121 ? -9.547 6.773 20.391 1 86.56 121 LYS A C 1
ATOM 939 O O . LYS A 1 121 ? -10.539 6.035 20.359 1 86.56 121 LYS A O 1
ATOM 944 N N . LEU A 1 122 ? -9.188 7.477 19.359 1 90.06 122 LEU A N 1
ATOM 945 C CA . LEU A 1 122 ? -9.844 7.387 18.062 1 90.06 122 LEU A CA 1
ATOM 946 C C . LEU A 1 122 ? -9.82 5.953 17.531 1 90.06 122 LEU A C 1
ATOM 948 O O . LEU A 1 122 ? -10.82 5.461 17.016 1 90.06 122 LEU A O 1
ATOM 952 N N . ILE A 1 123 ? -8.656 5.348 17.672 1 88.31 123 ILE A N 1
ATOM 953 C CA . ILE A 1 123 ? -8.484 3.975 17.203 1 88.31 123 ILE A CA 1
ATOM 954 C C . ILE A 1 123 ? -9.453 3.055 17.938 1 88.31 123 ILE A C 1
ATOM 956 O O . ILE A 1 123 ? -10.133 2.227 17.328 1 88.31 123 ILE A O 1
ATOM 960 N N . ILE A 1 124 ? -9.508 3.207 19.25 1 83.5 124 ILE A N 1
ATOM 961 C CA . ILE A 1 124 ? -10.383 2.379 20.078 1 83.5 124 ILE A CA 1
ATOM 962 C C . ILE A 1 124 ? -11.836 2.6 19.672 1 83.5 124 ILE A C 1
ATOM 964 O O . ILE A 1 124 ? -12.594 1.641 19.516 1 83.5 124 ILE A O 1
ATOM 968 N N . GLN A 1 125 ? -12.203 3.826 19.406 1 84.88 125 GLN A N 1
ATOM 969 C CA . GLN A 1 125 ? -13.57 4.156 19.016 1 84.88 125 GLN A CA 1
ATOM 970 C C . GLN A 1 125 ? -13.898 3.596 17.625 1 84.88 125 GLN A C 1
ATOM 972 O O . GLN A 1 125 ? -15.016 3.148 17.375 1 84.88 125 GLN A O 1
ATOM 977 N N . ALA A 1 126 ? -12.984 3.719 16.719 1 86 126 ALA A N 1
ATOM 978 C CA . ALA A 1 126 ? -13.195 3.264 15.344 1 86 126 ALA A CA 1
ATOM 979 C C . ALA A 1 126 ? -13.375 1.749 15.289 1 86 126 ALA A C 1
ATOM 981 O O . ALA A 1 126 ? -14.07 1.229 14.414 1 86 126 ALA A O 1
ATOM 982 N N . GLU A 1 127 ? -12.672 1.098 16.078 1 77.94 127 GLU A N 1
ATOM 983 C CA . GLU A 1 127 ? -12.797 -0.355 16.172 1 77.94 127 GLU A CA 1
ATOM 984 C C . GLU A 1 127 ? -14.156 -0.761 16.719 1 77.94 127 GLU A C 1
ATOM 986 O O . GLU A 1 127 ? -14.688 -1.812 16.359 1 77.94 127 GLU A O 1
ATOM 991 N N . ASN A 1 128 ? -14.562 -0.107 17.828 1 61.22 128 ASN A N 1
ATOM 992 C CA . ASN A 1 128 ? -15.75 -0.452 18.594 1 61.22 128 ASN A CA 1
ATOM 993 C C . ASN A 1 128 ? -17.016 0.07 17.938 1 61.22 128 ASN A C 1
ATOM 995 O O . ASN A 1 128 ? -18.125 -0.122 18.453 1 61.22 128 ASN A O 1
ATOM 999 N N . SER A 1 129 ? -17.125 0.856 16.844 1 51.94 129 SER A N 1
ATOM 1000 C CA . SER A 1 129 ? -18.406 1.422 16.453 1 51.94 129 SER A CA 1
ATOM 1001 C C . SER A 1 129 ? -19.531 0.411 16.641 1 51.94 129 SER A C 1
ATOM 1003 O O . SER A 1 129 ? -20.703 0.787 16.734 1 51.94 129 SER A O 1
ATOM 1005 N N . HIS A 1 130 ? -19.734 -0.854 16.219 1 46.22 130 HIS A N 1
ATOM 1006 C CA . HIS A 1 130 ? -20.828 -1.626 16.797 1 46.22 130 HIS A CA 1
ATOM 1007 C C . HIS A 1 130 ? -20.391 -2.295 18.094 1 46.22 130 HIS A C 1
ATOM 1009 O O . HIS A 1 130 ? -19.5 -3.139 18.094 1 46.22 130 HIS A O 1
ATOM 1015 N N . GLN A 1 131 ? -20.766 -1.722 19.312 1 33.56 131 GLN A N 1
ATOM 1016 C CA . GLN A 1 131 ? -20.469 -2.139 20.672 1 33.56 131 GLN A CA 1
ATOM 1017 C C . GLN A 1 131 ? -20.969 -3.555 20.938 1 33.56 131 GLN A C 1
ATOM 1019 O O . GLN A 1 131 ? -22.109 -3.746 21.375 1 33.56 131 GLN A O 1
ATOM 1024 N N . SER A 1 132 ? -21.375 -4.746 20.469 1 30.77 132 SER A N 1
ATOM 1025 C CA . SER A 1 132 ? -21.312 -5.672 21.594 1 30.77 132 SER A CA 1
ATOM 1026 C C . SER A 1 132 ? -19.953 -5.594 22.312 1 30.77 132 SER A C 1
ATOM 1028 O O . SER A 1 132 ? -18.984 -5.109 21.734 1 30.77 132 SER A O 1
ATOM 1030 N N . THR A 1 133 ? -19.797 -5.98 23.828 1 30.27 133 THR A N 1
ATOM 1031 C CA . THR A 1 133 ? -18.75 -6.055 24.844 1 30.27 133 THR A CA 1
ATOM 1032 C C . THR A 1 133 ? -17.438 -6.531 24.234 1 30.27 133 THR A C 1
ATOM 1034 O O . THR A 1 133 ? -16.453 -6.766 24.938 1 30.27 133 THR A O 1
ATOM 1037 N N . ALA A 1 134 ? -17.531 -7.16 23.188 1 26.92 134 ALA A N 1
ATOM 1038 C CA . ALA A 1 134 ? -16.484 -8.172 23.047 1 26.92 134 ALA A CA 1
ATOM 1039 C C . ALA A 1 134 ? -15.102 -7.527 23.094 1 26.92 134 ALA A C 1
ATOM 1041 O O . ALA A 1 134 ? -14.961 -6.324 22.875 1 26.92 134 ALA A O 1
ATOM 1042 N N . ARG A 1 135 ? -13.969 -8.461 22.984 1 27.53 135 ARG A N 1
ATOM 1043 C CA . ARG A 1 135 ? -12.523 -8.461 23.172 1 27.53 135 ARG A CA 1
ATOM 1044 C C . ARG A 1 135 ? -11.867 -7.34 22.375 1 27.53 135 ARG A C 1
ATOM 1046 O O . ARG A 1 135 ? -12.164 -7.156 21.188 1 27.53 135 ARG A O 1
ATOM 1053 N N . LEU A 1 136 ? -11.617 -6.18 22.969 1 28.38 136 LEU A N 1
ATOM 1054 C CA . LEU A 1 136 ? -10.688 -5.145 22.531 1 28.38 136 LEU A CA 1
ATOM 1055 C C . LEU A 1 136 ? -9.727 -5.684 21.469 1 28.38 136 LEU A C 1
ATOM 1057 O O . LEU A 1 136 ? -8.852 -6.492 21.781 1 28.38 136 LEU A O 1
ATOM 1061 N N . SER A 1 137 ? -10.305 -6.383 20.609 1 28.83 137 SER A N 1
ATOM 1062 C CA . SER A 1 137 ? -9.297 -6.773 19.625 1 28.83 137 SER A CA 1
ATOM 1063 C C . SER A 1 137 ? -8.32 -5.633 19.359 1 28.83 137 SER A C 1
ATOM 1065 O O . SER A 1 137 ? -8.734 -4.496 19.109 1 28.83 137 SER A O 1
ATOM 1067 N N . LEU A 1 138 ? -7.441 -5.418 20.266 1 31.69 138 LEU A N 1
ATOM 1068 C CA . LEU A 1 138 ? -6.211 -4.664 20.062 1 31.69 138 LEU A CA 1
ATOM 1069 C C . LEU A 1 138 ? -5.961 -4.414 18.578 1 31.69 138 LEU A C 1
ATOM 1071 O O . LEU A 1 138 ? -5.895 -5.355 17.797 1 31.69 138 LEU A O 1
ATOM 1075 N N . ILE A 1 139 ? -6.938 -3.666 18 1 37.59 139 ILE A N 1
ATOM 1076 C CA . ILE A 1 139 ? -6.172 -3.156 16.859 1 37.59 139 ILE A CA 1
ATOM 1077 C C . ILE A 1 139 ? -4.684 -3.424 17.078 1 37.59 139 ILE A C 1
ATOM 1079 O O . ILE A 1 139 ? -4.09 -2.906 18.031 1 37.59 139 ILE A O 1
ATOM 1083 N N . SER A 1 140 ? -4.48 -4.703 17.312 1 33.47 140 SER A N 1
ATOM 1084 C CA . SER A 1 140 ? -3.072 -5.062 17.406 1 33.47 140 SER A CA 1
ATOM 1085 C C . SER A 1 140 ? -2.186 -4.023 16.734 1 33.47 140 SER A C 1
ATOM 1087 O O . SER A 1 140 ? -2.072 -3.998 15.508 1 33.47 140 SER A O 1
ATOM 1089 N N . ILE A 1 141 ? -2.508 -2.771 17.062 1 36.53 141 ILE A N 1
ATOM 1090 C CA . ILE A 1 141 ? -1.337 -1.951 16.766 1 36.53 141 ILE A CA 1
ATOM 1091 C C . ILE A 1 141 ? -0.079 -2.816 16.812 1 36.53 141 ILE A C 1
ATOM 1093 O O . ILE A 1 141 ? 0.484 -3.061 17.875 1 36.53 141 ILE A O 1
ATOM 1097 N N . ARG A 1 142 ? -0.336 -4.055 16.516 1 32.94 142 ARG A N 1
ATOM 1098 C CA . ARG A 1 142 ? 0.988 -4.633 16.312 1 32.94 142 ARG A CA 1
ATOM 1099 C C . ARG A 1 142 ? 1.973 -3.584 15.812 1 32.94 142 ARG A C 1
ATOM 1101 O O . ARG A 1 142 ? 1.88 -3.139 14.672 1 32.94 142 ARG A O 1
ATOM 1108 N N . LEU A 1 143 ? 1.915 -2.492 16.516 1 33.38 143 LEU A N 1
ATOM 1109 C CA . LEU A 1 143 ? 3.096 -1.644 16.406 1 33.38 143 LEU A CA 1
ATOM 1110 C C . LEU A 1 143 ? 4.316 -2.459 16 1 33.38 143 LEU A C 1
ATOM 1112 O O . LEU A 1 143 ? 4.957 -3.094 16.844 1 33.38 143 LEU A O 1
ATOM 1116 N N . ILE A 1 144 ? 4.059 -3.426 15.336 1 32.59 144 ILE A N 1
ATOM 1117 C CA . ILE A 1 144 ? 5.301 -4.031 14.867 1 32.59 144 ILE A CA 1
ATOM 1118 C C . ILE A 1 144 ? 6.309 -2.938 14.516 1 32.59 144 ILE A C 1
ATOM 1120 O O . ILE A 1 144 ? 6.094 -2.17 13.57 1 32.59 144 ILE A O 1
ATOM 1124 N N . ALA A 1 145 ? 6.602 -2.055 15.492 1 31.91 145 ALA A N 1
ATOM 1125 C CA . ALA A 1 145 ? 7.941 -1.557 15.203 1 31.91 145 ALA A CA 1
ATOM 1126 C C . ALA A 1 145 ? 8.766 -2.592 14.438 1 31.91 145 ALA A C 1
ATOM 1128 O O . ALA A 1 145 ? 9.312 -3.521 15.031 1 31.91 145 ALA A O 1
AT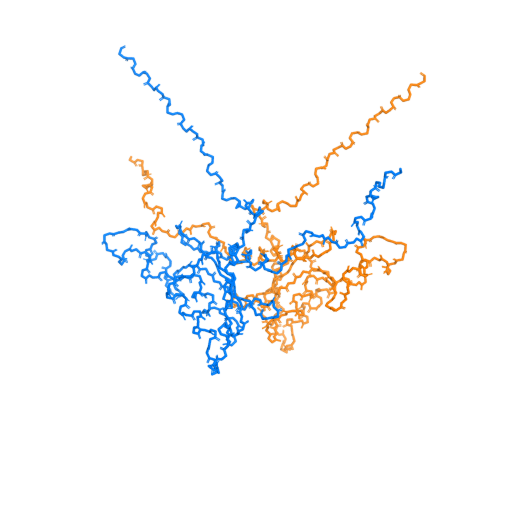OM 1129 N N . VAL A 1 146 ? 8.086 -3.293 13.734 1 31.92 146 VAL A N 1
ATOM 1130 C CA . VAL A 1 146 ? 8.883 -4.219 12.938 1 31.92 146 VAL A CA 1
ATOM 1131 C C . VAL A 1 146 ? 10.258 -3.621 12.68 1 31.92 146 VAL A C 1
ATOM 1133 O O . VAL A 1 146 ? 10.375 -2.484 12.211 1 31.92 146 VAL A O 1
ATOM 1136 N N . ARG A 1 147 ? 11.141 -3.996 13.539 1 27.23 147 ARG A N 1
ATOM 1137 C CA . ARG A 1 147 ? 12.508 -3.832 13.07 1 27.23 147 ARG A CA 1
ATOM 1138 C C . ARG A 1 147 ? 12.594 -4.004 11.555 1 27.23 147 ARG A C 1
ATOM 1140 O O . ARG A 1 147 ? 12.477 -5.121 11.047 1 27.23 147 ARG A O 1
ATOM 1147 N N . VAL A 1 148 ? 11.766 -3.316 10.914 1 31.28 148 VAL A N 1
ATOM 1148 C CA . VAL A 1 148 ? 12.172 -3.309 9.516 1 31.28 148 VAL A CA 1
ATOM 1149 C C . VAL A 1 148 ? 13.68 -3.492 9.414 1 31.28 148 VAL A C 1
ATOM 1151 O O . VAL A 1 148 ? 14.453 -2.631 9.852 1 31.28 148 VAL A O 1
ATOM 1154 N N . ARG A 1 149 ? 14.289 -4.602 9.773 1 26.97 149 ARG A N 1
ATOM 1155 C CA . ARG A 1 149 ? 15.688 -4.727 9.375 1 26.97 149 ARG A CA 1
ATOM 1156 C C . ARG A 1 149 ? 16.031 -3.758 8.25 1 26.97 149 ARG A C 1
ATOM 1158 O O . ARG A 1 149 ? 15.148 -3.051 7.746 1 26.97 149 ARG A O 1
ATOM 1165 N N . SER A 1 150 ? 16.922 -4.316 7.273 1 25.86 150 SER A N 1
ATOM 1166 C CA . SER A 1 150 ? 17.734 -3.658 6.254 1 25.86 150 SER A CA 1
ATOM 1167 C C . SER A 1 150 ? 16.859 -2.922 5.242 1 25.86 150 SER A C 1
ATOM 1169 O O . SER A 1 150 ? 16.688 -3.383 4.113 1 25.86 150 SER A O 1
ATOM 1171 N N . LEU A 1 151 ? 15.57 -2.801 5.438 1 31.75 151 LEU A N 1
ATOM 1172 C CA . LEU A 1 151 ? 15.172 -1.854 4.402 1 31.75 151 LEU A CA 1
ATOM 1173 C C . LEU A 1 151 ? 15.914 -0.53 4.562 1 31.75 151 LEU A C 1
ATOM 1175 O O . LEU A 1 151 ? 15.492 0.49 4.012 1 31.75 151 LEU A O 1
ATOM 1179 N N . SER A 1 152 ? 16.641 -0.389 5.547 1 29.19 152 SER A N 1
ATOM 1180 C CA . SER A 1 152 ? 17.578 0.72 5.715 1 29.19 152 SER A CA 1
ATOM 1181 C C . SER A 1 152 ? 18.125 1.194 4.371 1 29.19 152 SER A C 1
ATOM 1183 O O . SER A 1 152 ? 18.781 2.229 4.297 1 29.19 152 SER A O 1
ATOM 1185 N N . GLU A 1 153 ? 18.297 0.336 3.424 1 31.8 153 GLU A N 1
ATOM 1186 C CA . GLU A 1 153 ? 18.859 0.846 2.184 1 31.8 153 GLU A CA 1
ATOM 1187 C C . GLU A 1 153 ? 17.938 1.87 1.526 1 31.8 153 GLU A C 1
ATOM 1189 O O . GLU A 1 153 ? 18.219 2.334 0.417 1 31.8 153 GLU A O 1
ATOM 1194 N N . PHE A 1 154 ? 16.797 1.969 1.981 1 29.44 154 PHE A N 1
ATOM 1195 C CA . PHE A 1 154 ? 16.25 3.281 1.674 1 29.44 154 PHE A CA 1
ATOM 1196 C C . PHE A 1 154 ? 16.891 4.359 2.533 1 29.44 154 PHE A C 1
ATOM 1198 O O . PHE A 1 154 ? 16.422 4.664 3.627 1 29.44 154 PHE A O 1
ATOM 1205 N N . ARG A 1 155 ? 18.078 4.148 3.062 1 27.42 155 ARG A N 1
ATOM 1206 C CA . ARG A 1 155 ? 18.828 5.086 3.898 1 27.42 155 ARG A CA 1
ATOM 1207 C C . ARG A 1 155 ? 18.562 6.527 3.475 1 27.42 155 ARG A C 1
ATOM 1209 O O . ARG A 1 155 ? 18.562 6.836 2.281 1 27.42 155 ARG A O 1
ATOM 1216 N N . ALA A 1 156 ? 18.016 7.312 4.273 1 26.67 156 ALA A N 1
ATOM 1217 C CA . ALA A 1 156 ? 18.25 8.75 4.129 1 26.67 156 ALA A CA 1
ATOM 1218 C C . ALA A 1 156 ? 19.656 9.031 3.609 1 26.67 156 ALA A C 1
ATOM 1220 O O . ALA A 1 156 ? 20.578 8.266 3.877 1 26.67 156 ALA A O 1
ATOM 1221 N N . PRO A 1 157 ? 19.859 9.789 2.527 1 25.28 157 PRO A N 1
ATOM 1222 C CA . PRO A 1 157 ? 21.266 10.117 2.24 1 25.28 157 PRO A CA 1
ATOM 1223 C C . PRO A 1 157 ? 22.078 10.359 3.504 1 25.28 157 PRO A C 1
ATOM 1225 O O . PRO A 1 157 ? 21.609 11 4.441 1 25.28 157 PRO A O 1
ATOM 1228 N N . GLU A 1 158 ? 22.703 9.289 3.955 1 26.38 158 GLU A N 1
ATOM 1229 C CA . GLU A 1 158 ? 23.688 9.641 4.973 1 26.38 158 GLU A CA 1
ATOM 1230 C C . GLU A 1 158 ? 24.328 11.008 4.688 1 26.38 158 GLU A C 1
ATOM 1232 O O . GLU A 1 158 ? 24.719 11.289 3.555 1 26.38 158 GLU A O 1
ATOM 1237 N N . GLU A 1 159 ? 23.844 11.969 5.293 1 25.41 159 GLU A N 1
ATOM 1238 C CA . GLU A 1 159 ? 24.703 13.148 5.363 1 25.41 159 GLU A CA 1
ATOM 1239 C C . GLU A 1 159 ? 26.172 12.758 5.539 1 25.41 159 GLU A C 1
ATOM 1241 O O . GLU A 1 159 ? 26.516 12.016 6.457 1 25.41 159 GLU A O 1
ATOM 1246 N N . ASP A 1 160 ? 26.859 12.367 4.434 1 25.28 160 ASP A N 1
ATOM 1247 C CA . ASP A 1 160 ? 28.312 12.383 4.496 1 25.28 160 ASP A CA 1
ATOM 1248 C C . ASP A 1 160 ? 28.812 13.492 5.418 1 25.28 160 ASP A C 1
ATOM 1250 O O . ASP A 1 160 ? 28.531 14.672 5.188 1 25.28 160 ASP A O 1
ATOM 1254 N N . ASP A 1 161 ? 28.859 13.25 6.633 1 27.91 161 ASP A N 1
ATOM 1255 C CA . ASP A 1 161 ? 29.625 14.109 7.539 1 27.91 161 ASP A CA 1
ATOM 1256 C C . ASP A 1 161 ? 30.984 14.461 6.949 1 27.91 161 ASP A C 1
ATOM 1258 O O . ASP A 1 161 ? 31.922 13.656 6.996 1 27.91 161 ASP A O 1
ATOM 1262 N N . THR A 1 162 ? 31.047 14.797 5.672 1 24.73 162 THR A N 1
ATOM 1263 C CA . THR A 1 162 ? 32.375 15.312 5.352 1 24.73 162 THR A CA 1
ATOM 1264 C C . THR A 1 162 ? 32.844 16.312 6.406 1 24.73 162 THR A C 1
ATOM 1266 O O . THR A 1 162 ? 32.094 17.234 6.758 1 24.73 162 THR A O 1
ATOM 1269 N N . PRO A 1 163 ? 33.688 15.805 7.312 1 28.66 163 PRO A N 1
ATOM 1270 C CA . PRO A 1 163 ? 34.375 16.656 8.289 1 28.66 163 PRO A CA 1
ATOM 1271 C C . PRO A 1 163 ? 34.875 17.953 7.68 1 28.66 163 PRO A C 1
ATOM 1273 O O . PRO A 1 163 ? 35.531 17.938 6.629 1 28.66 163 PRO A O 1
ATOM 1276 N N . HIS A 1 164 ? 34.031 18.922 7.488 1 22.53 164 HIS A N 1
ATOM 1277 C CA . HIS A 1 164 ? 34.625 20.219 7.141 1 22.53 164 HIS A CA 1
ATOM 1278 C C . HIS A 1 164 ? 35.812 20.562 8.023 1 22.53 164 HIS A C 1
ATOM 1280 O O . HIS A 1 164 ? 35.688 20.656 9.242 1 22.53 164 HIS A O 1
ATOM 1286 N N . THR A 1 165 ? 36.906 19.781 7.762 1 22.55 165 THR A N 1
ATOM 1287 C CA . THR A 1 165 ? 38.188 20.172 8.344 1 22.55 165 THR A CA 1
ATOM 1288 C C . THR A 1 165 ? 38.375 21.672 8.227 1 22.55 165 THR A C 1
ATOM 1290 O O . THR A 1 165 ? 38.281 22.234 7.137 1 22.55 165 THR A O 1
ATOM 1293 N N . ARG A 1 166 ? 37.969 22.391 9.281 1 23.3 166 ARG A N 1
ATOM 1294 C CA . ARG A 1 166 ? 38.281 23.781 9.57 1 23.3 166 ARG A CA 1
ATOM 1295 C C . ARG A 1 166 ? 39.781 24.062 9.398 1 23.3 166 ARG A C 1
ATOM 1297 O O . ARG A 1 166 ? 40.594 23.406 10.039 1 23.3 166 ARG A O 1
ATOM 1304 N N . GLY A 1 167 ? 40.25 24.219 8.156 1 22 167 GLY A N 1
ATOM 1305 C CA . GLY A 1 167 ? 41.562 24.734 7.895 1 22 167 GLY A CA 1
ATOM 1306 C C . GLY A 1 167 ? 41.938 25.891 8.789 1 22 167 GLY A C 1
ATOM 1307 O O . GLY A 1 167 ? 41.125 26.781 9.047 1 22 167 GLY A O 1
ATOM 1308 N N . SER A 1 168 ? 42.719 25.594 9.812 1 26.16 168 SER A N 1
ATOM 1309 C CA . SER A 1 168 ? 43.469 26.469 10.711 1 26.16 168 SER A CA 1
ATOM 1310 C C . SER A 1 168 ? 44.188 27.578 9.945 1 26.16 168 SER A C 1
ATOM 1312 O O . SER A 1 168 ? 45 27.297 9.062 1 26.16 168 SER A O 1
ATOM 1314 N N . LEU A 1 169 ? 43.469 28.562 9.383 1 23.45 169 LEU A N 1
ATOM 1315 C CA . LEU A 1 169 ? 44.188 29.719 8.859 1 23.45 169 LEU A CA 1
ATOM 1316 C C . LEU A 1 169 ? 45.094 30.328 9.922 1 23.45 169 LEU A C 1
ATOM 1318 O O . LEU A 1 169 ? 44.656 30.641 11.031 1 23.45 169 LEU A O 1
ATOM 1322 N N . SER A 1 170 ? 46.281 29.688 10.047 1 27.09 170 SER A N 1
ATOM 1323 C CA . SER A 1 170 ? 47.438 30.266 10.727 1 27.09 170 SER A CA 1
ATOM 1324 C C . SER A 1 170 ? 47.656 31.703 10.312 1 27.09 170 SER A C 1
ATOM 1326 O O . SER A 1 170 ? 47.938 31.984 9.141 1 27.09 170 SER A O 1
ATOM 1328 N N . LEU A 1 171 ? 46.719 32.625 10.641 1 23.56 171 LEU A N 1
ATOM 1329 C CA . LEU A 1 171 ? 47.094 34.031 10.531 1 23.56 171 LEU A CA 1
ATOM 1330 C C . LEU A 1 171 ? 48.375 34.312 11.312 1 23.56 171 LEU A C 1
ATOM 1332 O O . LEU A 1 171 ? 48.469 34 12.5 1 23.56 171 LEU A O 1
ATOM 1336 N N . SER A 1 172 ? 49.531 34.125 10.602 1 25.92 172 SER A N 1
ATOM 1337 C CA . SER A 1 172 ? 50.844 34.688 10.891 1 25.92 172 SER A CA 1
ATOM 1338 C C . SER A 1 172 ? 50.75 36.156 11.32 1 25.92 172 SER A C 1
ATOM 1340 O O . SER A 1 172 ? 50.156 36.969 10.609 1 25.92 172 SER A O 1
ATOM 1342 N N . SER A 1 173 ? 50.875 36.312 12.695 1 22.8 173 SER A N 1
ATOM 1343 C CA . SER A 1 173 ? 51.656 37.5 13.125 1 22.8 173 SER A CA 1
ATOM 1344 C C . SER A 1 173 ? 53.125 37.344 12.727 1 22.8 173 SER A C 1
ATOM 1346 O O . SER A 1 173 ? 53.656 36.25 12.68 1 22.8 173 SER A O 1
ATOM 1348 N N . MET B 1 1 ? 24.828 41.938 -1.618 1 31.59 1 MET B N 1
ATOM 1349 C CA . MET B 1 1 ? 24.141 41.438 -0.426 1 31.59 1 MET B CA 1
ATOM 1350 C C . MET B 1 1 ? 23.594 40.031 -0.646 1 31.59 1 MET B C 1
ATOM 1352 O O . MET B 1 1 ? 22.703 39.844 -1.473 1 31.59 1 MET B O 1
ATOM 1356 N N . THR B 1 2 ? 24.422 39 -0.54 1 29.7 2 THR B N 1
ATOM 1357 C CA . THR B 1 2 ? 24.25 37.594 -0.857 1 29.7 2 THR B CA 1
ATOM 1358 C C . THR B 1 2 ? 23.188 36.969 0.033 1 29.7 2 THR B C 1
ATOM 1360 O O . THR B 1 2 ? 23.219 37.125 1.256 1 29.7 2 THR B O 1
ATOM 1363 N N . TYR B 1 3 ? 21.875 36.875 -0.357 1 34.72 3 TYR B N 1
ATOM 1364 C CA . TYR B 1 3 ? 20.75 36.25 0.325 1 34.72 3 TYR B CA 1
ATOM 1365 C C . TYR B 1 3 ? 21.109 34.844 0.796 1 34.72 3 TYR B C 1
ATOM 1367 O O . TYR B 1 3 ? 21.297 33.938 -0.019 1 34.72 3 TYR B O 1
ATOM 1375 N N . THR B 1 4 ? 21.969 34.688 1.792 1 38.78 4 THR B N 1
ATOM 1376 C CA . THR B 1 4 ? 22.156 33.375 2.404 1 38.78 4 THR B CA 1
ATOM 1377 C C . THR B 1 4 ? 20.828 32.781 2.871 1 38.78 4 THR B C 1
ATOM 1379 O O . THR B 1 4 ? 20.109 33.438 3.639 1 38.78 4 THR B O 1
ATOM 1382 N N . PRO B 1 5 ? 20.156 31.938 2.127 1 42.34 5 PRO B N 1
ATOM 1383 C CA . PRO B 1 5 ? 18.891 31.438 2.67 1 42.34 5 PRO B CA 1
ATOM 1384 C C . PRO B 1 5 ? 18.984 31.062 4.145 1 42.34 5 PRO B C 1
ATOM 1386 O O . PRO B 1 5 ? 19.953 30.391 4.551 1 42.34 5 PRO B O 1
ATOM 1389 N N . ASN B 1 6 ? 18.625 31.875 5.059 1 41.59 6 ASN B N 1
ATOM 1390 C CA . ASN B 1 6 ? 18.688 31.625 6.496 1 41.59 6 ASN B CA 1
ATOM 1391 C C . ASN B 1 6 ? 18.203 30.219 6.844 1 41.59 6 ASN B C 1
ATOM 1393 O O . ASN B 1 6 ? 17.109 29.812 6.449 1 41.59 6 ASN B O 1
ATOM 1397 N N . MET B 1 7 ? 19.031 29.266 7.184 1 45.56 7 MET B N 1
ATOM 1398 C CA . MET B 1 7 ? 18.844 27.891 7.648 1 45.56 7 MET B CA 1
ATOM 1399 C C . MET B 1 7 ? 17.547 27.766 8.43 1 45.56 7 MET B C 1
ATOM 1401 O O . MET B 1 7 ? 17.094 26.656 8.719 1 45.56 7 MET B O 1
ATOM 1405 N N . SER B 1 8 ? 17.078 28.812 9.133 1 48.28 8 SER B N 1
ATOM 1406 C CA . SER B 1 8 ? 15.914 28.844 10 1 48.28 8 SER B CA 1
ATOM 1407 C C . SER B 1 8 ? 14.625 28.703 9.195 1 48.28 8 SER B C 1
ATOM 1409 O O . SER B 1 8 ? 13.586 28.312 9.734 1 48.28 8 SER B O 1
ATOM 1411 N N . ASP B 1 9 ? 14.609 29.094 7.93 1 52.28 9 ASP B N 1
ATOM 1412 C CA . ASP B 1 9 ? 13.43 29.219 7.078 1 52.28 9 ASP B CA 1
ATOM 1413 C C . ASP B 1 9 ? 12.977 27.859 6.562 1 52.28 9 ASP B C 1
ATOM 1415 O O . ASP B 1 9 ? 11.875 27.719 6.031 1 52.28 9 ASP B O 1
ATOM 1419 N N . ILE B 1 10 ? 13.883 26.953 6.375 1 54.47 10 ILE B N 1
ATOM 1420 C CA . ILE B 1 10 ? 13.578 25.656 5.785 1 54.47 10 ILE B CA 1
ATOM 1421 C C . ILE B 1 10 ? 12.523 24.938 6.625 1 54.47 10 ILE B C 1
ATOM 1423 O O . ILE B 1 10 ? 11.586 24.344 6.082 1 54.47 10 ILE B O 1
ATOM 1427 N N . SER B 1 11 ? 12.586 25.109 8.047 1 60.81 11 SER B N 1
ATOM 1428 C CA . SER B 1 11 ? 11.711 24.391 8.969 1 60.81 11 SER B CA 1
ATOM 1429 C C . SER B 1 11 ? 10.32 25.031 9.016 1 60.81 11 SER B C 1
ATOM 1431 O O . SER B 1 11 ? 9.391 24.453 9.602 1 60.81 11 SER B O 1
ATOM 1433 N N . CYS B 1 12 ? 10.172 25.969 7.957 1 76.75 12 CYS B N 1
ATOM 1434 C CA . CYS B 1 12 ? 8.93 26.703 8.18 1 76.75 12 CYS B CA 1
ATOM 1435 C C . CYS B 1 12 ? 7.918 26.406 7.078 1 76.75 12 CYS B C 1
ATOM 1437 O O . CYS B 1 12 ? 6.742 26.734 7.199 1 76.75 12 CYS B O 1
ATOM 1439 N N . LYS B 1 13 ? 8.539 25.781 6.055 1 88.94 13 LYS B N 1
ATOM 1440 C CA . LYS B 1 13 ? 7.66 25.484 4.926 1 88.94 13 LYS B CA 1
ATOM 1441 C C . LYS B 1 13 ? 7.52 23.984 4.723 1 88.94 13 LYS B C 1
ATOM 1443 O O . LYS B 1 13 ? 8.297 23.188 5.273 1 88.94 13 LYS B O 1
ATOM 1448 N N . LYS B 1 14 ? 6.621 23.672 3.943 1 94.31 14 LYS B N 1
ATOM 1449 C CA . LYS B 1 14 ? 6.441 22.25 3.629 1 94.31 14 LYS B CA 1
ATOM 1450 C C . LYS B 1 14 ? 7.641 21.703 2.863 1 94.31 14 LYS B C 1
ATOM 1452 O O . LYS B 1 14 ? 8.289 22.422 2.111 1 94.31 14 LYS B O 1
ATOM 1457 N N . ARG B 1 15 ? 7.918 20.438 3.07 1 93.06 15 ARG B N 1
ATOM 1458 C CA . ARG B 1 15 ? 9.008 19.828 2.311 1 93.06 15 ARG B CA 1
ATOM 1459 C C . ARG B 1 15 ? 8.602 19.609 0.856 1 93.06 15 ARG B C 1
ATOM 1461 O O . ARG B 1 15 ? 7.422 19.422 0.555 1 93.06 15 ARG B O 1
ATOM 1468 N N . ASP B 1 16 ? 9.641 19.547 -0.03 1 92.06 16 ASP B N 1
ATOM 1469 C CA . ASP B 1 16 ? 9.344 19.484 -1.457 1 92.06 16 ASP B CA 1
ATOM 1470 C C . ASP B 1 16 ? 9.719 18.125 -2.039 1 92.06 16 ASP B C 1
ATOM 1472 O O . ASP B 1 16 ? 9.453 17.844 -3.213 1 92.06 16 ASP B O 1
ATOM 1476 N N . ASP B 1 17 ? 10.273 17.219 -1.298 1 92.06 17 ASP B N 1
ATOM 1477 C CA . ASP B 1 17 ? 10.703 15.93 -1.817 1 92.06 17 ASP B CA 1
ATOM 1478 C C . ASP B 1 17 ? 9.742 14.82 -1.391 1 92.06 17 ASP B C 1
ATOM 1480 O O . ASP B 1 17 ? 10.133 13.656 -1.302 1 92.06 17 ASP B O 1
ATOM 1484 N N . TYR B 1 18 ? 8.523 15.258 -1.07 1 92.5 18 TYR B N 1
ATOM 1485 C CA . TYR B 1 18 ? 7.535 14.25 -0.695 1 92.5 18 TYR B CA 1
ATOM 1486 C C . TYR B 1 18 ? 7.117 13.414 -1.902 1 92.5 18 TYR B C 1
ATOM 1488 O O . TYR B 1 18 ? 7.258 13.859 -3.045 1 92.5 18 TYR B O 1
ATOM 1496 N N . LEU B 1 19 ? 6.66 12.234 -1.691 1 93.06 19 LEU B N 1
ATOM 1497 C CA . LEU B 1 19 ? 6.219 11.312 -2.734 1 93.06 19 LEU B CA 1
ATOM 1498 C C . LEU B 1 19 ? 4.867 11.742 -3.299 1 93.06 19 LEU B C 1
ATOM 1500 O O . LEU B 1 19 ? 3.912 11.945 -2.545 1 93.06 19 LEU B O 1
ATOM 1504 N N . GLU B 1 20 ? 4.824 11.859 -4.637 1 92.62 20 GLU B N 1
ATOM 1505 C CA . GLU B 1 20 ? 3.547 12.133 -5.285 1 92.62 20 GLU B CA 1
ATOM 1506 C C . GLU B 1 20 ? 2.742 10.852 -5.488 1 92.62 20 GLU B C 1
ATOM 1508 O O . GLU B 1 20 ? 3.299 9.75 -5.461 1 92.62 20 GLU B O 1
ATOM 1513 N N . TRP B 1 21 ? 1.498 10.922 -5.766 1 93.5 21 TRP B N 1
ATOM 1514 C CA . TRP B 1 21 ? 0.577 9.789 -5.797 1 93.5 21 TRP B CA 1
ATOM 1515 C C . TRP B 1 21 ? 1.035 8.742 -6.801 1 93.5 21 TRP B C 1
ATOM 1517 O O . TRP B 1 21 ? 1.136 7.559 -6.469 1 93.5 21 TRP B O 1
ATOM 1527 N N . PRO B 1 22 ? 1.375 9.164 -8 1 90.38 22 PRO B N 1
ATOM 1528 C CA . PRO B 1 22 ? 1.794 8.133 -8.945 1 90.38 22 PRO B CA 1
ATOM 1529 C C . PRO B 1 22 ? 3.041 7.379 -8.492 1 90.38 22 PRO B C 1
ATOM 1531 O O . PRO B 1 22 ? 3.123 6.156 -8.641 1 90.38 22 PRO B O 1
ATOM 1534 N N . GLU B 1 23 ? 3.965 8.117 -7.906 1 89.38 23 GLU B N 1
ATOM 1535 C CA . GLU B 1 23 ? 5.168 7.48 -7.375 1 89.38 23 GLU B CA 1
ATOM 1536 C C . GLU B 1 23 ? 4.832 6.539 -6.223 1 89.38 23 GLU B C 1
ATOM 1538 O O . GLU B 1 23 ? 5.391 5.445 -6.121 1 89.38 23 GLU B O 1
ATOM 1543 N N . TYR B 1 24 ? 3.998 7.012 -5.445 1 93 24 TYR B N 1
ATOM 1544 C CA . TYR B 1 24 ? 3.578 6.215 -4.301 1 93 24 TYR B CA 1
ATOM 1545 C C . TYR B 1 24 ? 2.947 4.902 -4.75 1 93 24 TYR B C 1
ATOM 1547 O O . TYR B 1 24 ? 3.344 3.828 -4.293 1 93 24 TYR B O 1
ATOM 1555 N N . PHE B 1 25 ? 2.055 4.918 -5.668 1 93.31 25 PHE B N 1
ATOM 1556 C CA . PHE B 1 25 ? 1.326 3.729 -6.094 1 93.31 25 PHE B CA 1
ATOM 1557 C C . PHE B 1 25 ? 2.242 2.773 -6.852 1 93.31 25 PHE B C 1
ATOM 1559 O O . PHE B 1 25 ? 2.117 1.554 -6.727 1 93.31 25 PHE B O 1
ATOM 1566 N N . MET B 1 26 ? 3.154 3.352 -7.562 1 91.94 26 MET B N 1
ATOM 1567 C CA . MET B 1 26 ? 4.137 2.496 -8.227 1 91.94 26 MET B CA 1
ATOM 1568 C C . MET B 1 26 ? 5.023 1.797 -7.199 1 91.94 26 MET B C 1
ATOM 1570 O O . MET B 1 26 ? 5.355 0.62 -7.359 1 91.94 26 MET B O 1
ATOM 1574 N N . ALA B 1 27 ? 5.395 2.568 -6.199 1 92.12 27 ALA B N 1
ATOM 1575 C CA . ALA B 1 27 ? 6.207 1.976 -5.141 1 92.12 27 ALA B CA 1
ATOM 1576 C C . ALA B 1 27 ? 5.453 0.85 -4.438 1 92.12 27 ALA B C 1
ATOM 1578 O O . ALA B 1 27 ? 6.043 -0.176 -4.09 1 92.12 27 ALA B O 1
ATOM 1579 N N . VAL B 1 28 ? 4.168 1.04 -4.242 1 94.81 28 VAL B N 1
ATOM 1580 C CA . VAL B 1 28 ? 3.354 -0.014 -3.646 1 94.81 28 VAL B CA 1
ATOM 1581 C C . VAL B 1 28 ? 3.355 -1.243 -4.551 1 94.81 28 VAL B C 1
ATOM 1583 O O . VAL B 1 28 ? 3.469 -2.375 -4.07 1 94.81 28 VAL B O 1
ATOM 1586 N N . ALA B 1 29 ? 3.248 -1.013 -5.855 1 93.31 29 ALA B N 1
ATOM 1587 C CA . ALA B 1 29 ? 3.322 -2.125 -6.797 1 93.31 29 ALA B CA 1
ATOM 1588 C C . ALA B 1 29 ? 4.66 -2.852 -6.688 1 93.31 29 ALA B C 1
ATOM 1590 O O . ALA B 1 29 ? 4.699 -4.082 -6.629 1 93.31 29 ALA B O 1
ATOM 1591 N N . PHE B 1 30 ? 5.723 -2.156 -6.551 1 90.62 30 PHE B N 1
ATOM 1592 C CA . PHE B 1 30 ? 7.047 -2.748 -6.43 1 90.62 30 PHE B CA 1
ATOM 1593 C C . PHE B 1 30 ? 7.18 -3.518 -5.121 1 90.62 30 PHE B C 1
ATOM 1595 O O . PHE B 1 30 ? 7.762 -4.602 -5.09 1 90.62 30 PHE B O 1
ATOM 1602 N N . LEU B 1 31 ? 6.676 -2.904 -4.129 1 93.75 31 LEU B N 1
ATOM 1603 C CA . LEU B 1 31 ? 6.68 -3.592 -2.842 1 93.75 31 LEU B CA 1
ATOM 1604 C C . LEU B 1 31 ? 5.887 -4.891 -2.914 1 93.75 31 LEU B C 1
ATOM 1606 O O . LEU B 1 31 ? 6.32 -5.918 -2.389 1 93.75 31 LEU B O 1
ATOM 1610 N N . SER B 1 32 ? 4.699 -4.883 -3.58 1 96.44 32 SER B N 1
ATOM 1611 C CA . SER B 1 32 ? 3.854 -6.062 -3.717 1 96.44 32 SER B CA 1
ATOM 1612 C C . SER B 1 32 ? 4.574 -7.18 -4.465 1 96.44 32 SER B C 1
ATOM 1614 O O . SER B 1 32 ? 4.371 -8.359 -4.176 1 96.44 32 SER B O 1
ATOM 1616 N N . ALA B 1 33 ? 5.43 -6.738 -5.375 1 95.25 33 ALA B N 1
ATOM 1617 C CA . ALA B 1 33 ? 6.215 -7.727 -6.113 1 95.25 33 ALA B CA 1
ATOM 1618 C C . ALA B 1 33 ? 7.059 -8.578 -5.168 1 95.25 33 ALA B C 1
ATOM 1620 O O . ALA B 1 33 ? 7.32 -9.75 -5.441 1 95.25 33 ALA B O 1
ATOM 1621 N N . GLN B 1 34 ? 7.391 -8.023 -4.07 1 95.25 34 GLN B N 1
ATOM 1622 C CA . GLN B 1 34 ? 8.281 -8.688 -3.129 1 95.25 34 GLN B CA 1
ATOM 1623 C C . GLN B 1 34 ? 7.539 -9.742 -2.318 1 95.25 34 GLN B C 1
ATOM 1625 O O . GLN B 1 34 ? 8.156 -10.508 -1.574 1 95.25 34 GLN B O 1
ATOM 1630 N N . ARG B 1 35 ? 6.277 -9.898 -2.539 1 96.81 35 ARG B N 1
ATOM 1631 C CA . ARG B 1 35 ? 5.516 -10.969 -1.908 1 96.81 35 ARG B CA 1
ATOM 1632 C C . ARG B 1 35 ? 5.523 -12.227 -2.771 1 96.81 35 ARG B C 1
ATOM 1634 O O . ARG B 1 35 ? 5.152 -13.305 -2.307 1 96.81 35 ARG B O 1
ATOM 1641 N N . SER B 1 36 ? 5.879 -12.07 -4.004 1 97.12 36 SER B N 1
ATOM 1642 C CA . SER B 1 36 ? 5.891 -13.227 -4.902 1 97.12 36 SER B CA 1
ATOM 1643 C C . SER B 1 36 ? 6.887 -14.281 -4.438 1 97.12 36 SER B C 1
ATOM 1645 O O . SER B 1 36 ? 8.023 -13.953 -4.07 1 97.12 36 SER B O 1
ATOM 1647 N N . LYS B 1 37 ? 6.473 -15.477 -4.52 1 97.06 37 LYS B N 1
ATOM 1648 C CA . LYS B 1 37 ? 7.332 -16.594 -4.164 1 97.06 37 LYS B CA 1
ATOM 1649 C C . LYS B 1 37 ? 8.055 -17.156 -5.391 1 97.06 37 LYS B C 1
ATOM 1651 O O . LYS B 1 37 ? 8.836 -18.094 -5.285 1 97.06 37 LYS B O 1
ATOM 1656 N N . ASP B 1 38 ? 7.746 -16.594 -6.547 1 96.56 38 ASP B N 1
ATOM 1657 C CA . ASP B 1 38 ? 8.43 -16.984 -7.781 1 96.56 38 ASP B CA 1
ATOM 1658 C C . ASP B 1 38 ? 9.914 -16.641 -7.711 1 96.56 38 ASP B C 1
ATOM 1660 O O . ASP B 1 38 ? 10.289 -15.484 -7.535 1 96.56 38 ASP B O 1
ATOM 1664 N N . PRO B 1 39 ? 10.789 -17.578 -7.855 1 95.94 39 PRO B N 1
ATOM 1665 C CA . PRO B 1 39 ? 12.219 -17.297 -7.734 1 95.94 39 PRO B CA 1
ATOM 1666 C C . PRO B 1 39 ? 12.789 -16.578 -8.961 1 95.94 39 PRO B C 1
ATOM 1668 O O . PRO B 1 39 ? 13.844 -15.938 -8.875 1 95.94 39 PRO B O 1
ATOM 1671 N N . SER B 1 40 ? 12.094 -16.594 -10.016 1 93.38 40 SER B N 1
ATOM 1672 C CA . SER B 1 40 ? 12.656 -16.125 -11.273 1 93.38 40 SER B CA 1
ATOM 1673 C C . SER B 1 40 ? 12.062 -14.766 -11.656 1 93.38 40 SER B C 1
ATOM 1675 O O . SER B 1 40 ? 12.711 -13.969 -12.336 1 93.38 40 SER B O 1
ATOM 1677 N N . SER B 1 41 ? 10.852 -14.5 -11.289 1 94 41 SER B N 1
ATOM 1678 C CA . SER B 1 41 ? 10.172 -13.273 -11.672 1 94 41 SER B CA 1
ATOM 1679 C C . SER B 1 41 ? 9.234 -12.789 -10.562 1 94 41 SER B C 1
ATOM 1681 O O . SER B 1 41 ? 8.391 -13.547 -10.086 1 94 41 SER B O 1
ATOM 1683 N N . GLN B 1 42 ? 9.492 -11.609 -10.07 1 94.81 42 GLN B N 1
ATOM 1684 C CA . GLN B 1 42 ? 8.609 -10.969 -9.102 1 94.81 42 GLN B CA 1
ATOM 1685 C C . GLN B 1 42 ? 7.969 -9.711 -9.688 1 94.81 42 GLN B C 1
ATOM 1687 O O . GLN B 1 42 ? 8.648 -8.719 -9.938 1 94.81 42 GLN B O 1
ATOM 1692 N N . VAL B 1 43 ? 6.688 -9.75 -9.969 1 94.19 43 VAL B N 1
ATOM 1693 C CA . VAL B 1 43 ? 5.922 -8.648 -10.531 1 94.19 43 VAL B CA 1
ATOM 1694 C C . VAL B 1 43 ? 4.781 -8.273 -9.586 1 94.19 43 VAL B C 1
ATOM 1696 O O . VAL B 1 43 ? 4.125 -9.148 -9.016 1 94.19 43 VAL B O 1
ATOM 1699 N N . GLY B 1 44 ? 4.562 -6.992 -9.383 1 94.81 44 GLY B N 1
ATOM 1700 C CA . GLY B 1 44 ? 3.475 -6.492 -8.555 1 94.81 44 GLY B CA 1
ATOM 1701 C C . GLY B 1 44 ? 2.559 -5.535 -9.289 1 94.81 44 GLY B C 1
ATOM 1702 O O . GLY B 1 44 ? 2.93 -4.984 -10.328 1 94.81 44 GLY B O 1
ATOM 1703 N N . ALA B 1 45 ? 1.362 -5.391 -8.75 1 94.56 45 ALA B N 1
ATOM 1704 C CA . ALA B 1 45 ? 0.361 -4.484 -9.305 1 94.56 45 ALA B CA 1
ATOM 1705 C C . ALA B 1 45 ? -0.425 -3.795 -8.188 1 94.56 45 ALA B C 1
ATOM 1707 O O . ALA B 1 45 ? -0.602 -4.355 -7.109 1 94.56 45 ALA B O 1
ATOM 1708 N N . CYS B 1 46 ? -0.863 -2.621 -8.477 1 95.06 46 CYS B N 1
ATOM 1709 C CA . CYS B 1 46 ? -1.664 -1.81 -7.566 1 95.06 46 CYS B CA 1
ATOM 1710 C C . CYS B 1 46 ? -2.812 -1.136 -8.305 1 95.06 46 CYS B C 1
ATOM 1712 O O . CYS B 1 46 ? -2.6 -0.481 -9.328 1 95.06 46 CYS B O 1
ATOM 1714 N N . ILE B 1 47 ? -4.043 -1.364 -7.875 1 94.38 47 ILE B N 1
ATOM 1715 C CA . ILE B 1 47 ? -5.227 -0.731 -8.445 1 94.38 47 ILE B CA 1
ATOM 1716 C C . ILE B 1 47 ? -5.711 0.385 -7.527 1 94.38 47 ILE B C 1
ATOM 1718 O O . ILE B 1 47 ? -5.879 0.177 -6.324 1 94.38 47 ILE B O 1
ATOM 1722 N N . VAL B 1 48 ? -5.949 1.494 -8.109 1 94.69 48 VAL B N 1
ATOM 1723 C CA . VAL B 1 48 ? -6.281 2.693 -7.348 1 94.69 48 VAL B CA 1
ATOM 1724 C C . VAL B 1 48 ? -7.527 3.352 -7.938 1 94.69 48 VAL B C 1
ATOM 1726 O O . VAL B 1 48 ? -7.676 3.426 -9.164 1 94.69 48 VAL B O 1
ATOM 1729 N N . ASN B 1 49 ? -8.438 3.795 -7.082 1 93.75 49 ASN B N 1
ATOM 1730 C CA . ASN B 1 49 ? -9.641 4.445 -7.59 1 93.75 49 ASN B CA 1
ATOM 1731 C C . ASN B 1 49 ? -9.438 5.949 -7.762 1 93.75 49 ASN B C 1
ATOM 1733 O O . ASN B 1 49 ? -8.328 6.453 -7.578 1 93.75 49 ASN B O 1
ATOM 1737 N N . THR B 1 50 ? -10.5 6.676 -8.102 1 92.56 50 THR B N 1
ATOM 1738 C CA . THR B 1 50 ? -10.406 8.094 -8.445 1 92.56 50 THR B CA 1
ATOM 1739 C C . THR B 1 50 ? -10.172 8.93 -7.191 1 92.56 50 THR B C 1
ATOM 1741 O O . THR B 1 50 ? -9.766 10.094 -7.281 1 92.56 50 THR B O 1
ATOM 1744 N N . GLU B 1 51 ? -10.414 8.344 -5.988 1 94.75 51 GLU B N 1
ATOM 1745 C CA . GLU B 1 51 ? -10.195 9.047 -4.723 1 94.75 51 GLU B CA 1
ATOM 1746 C C . GLU B 1 51 ? -8.805 8.75 -4.164 1 94.75 51 GLU B C 1
ATOM 1748 O O . GLU B 1 51 ? -8.523 9.055 -3.002 1 94.75 51 GLU B O 1
ATOM 1753 N N . ASN B 1 52 ? -7.898 8.102 -4.945 1 95 52 ASN B N 1
ATOM 1754 C CA . ASN B 1 52 ? -6.535 7.75 -4.566 1 95 52 ASN B CA 1
ATOM 1755 C C . ASN B 1 52 ? -6.516 6.746 -3.418 1 95 52 ASN B C 1
ATOM 1757 O O . ASN B 1 52 ? -5.664 6.828 -2.531 1 95 52 ASN B O 1
ATOM 1761 N N . LYS B 1 53 ? -7.473 5.871 -3.484 1 96.62 53 LYS B N 1
ATOM 1762 C CA . LYS B 1 53 ? -7.5 4.766 -2.533 1 96.62 53 LYS B CA 1
ATOM 1763 C C . LYS B 1 53 ? -7.121 3.449 -3.211 1 96.62 53 LYS B C 1
ATOM 1765 O O . LYS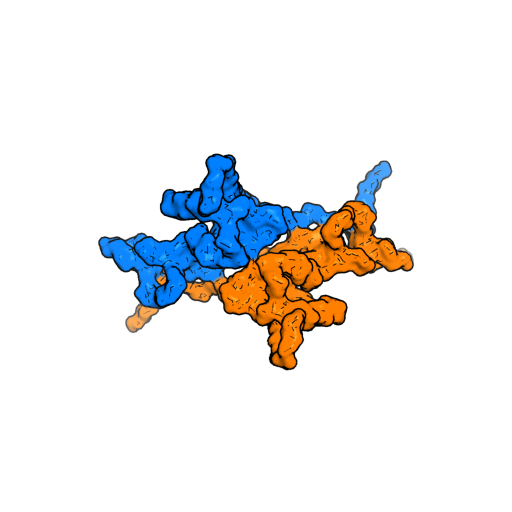 B 1 53 ? -7.551 3.18 -4.336 1 96.62 53 LYS B O 1
ATOM 1770 N N . ILE B 1 54 ? -6.305 2.762 -2.572 1 96.44 54 ILE B N 1
ATOM 1771 C CA . ILE B 1 54 ? -5.93 1.446 -3.078 1 96.44 54 ILE B CA 1
ATOM 1772 C C . ILE B 1 54 ? -7.105 0.481 -2.93 1 96.44 54 ILE B C 1
ATOM 1774 O O . ILE B 1 54 ? -7.625 0.294 -1.828 1 96.44 54 ILE B O 1
ATOM 1778 N N . VAL B 1 55 ? -7.484 -0.161 -4.047 1 96.69 55 VAL B N 1
ATOM 1779 C CA . VAL B 1 55 ? -8.656 -1.029 -3.986 1 96.69 55 VAL B CA 1
ATOM 1780 C C . VAL B 1 55 ? -8.258 -2.465 -4.32 1 96.69 55 VAL B C 1
ATOM 1782 O O . VAL B 1 55 ? -9.062 -3.389 -4.184 1 96.69 55 VAL B O 1
ATOM 1785 N N . GLY B 1 56 ? -7.012 -2.639 -4.754 1 96.12 56 GLY B N 1
ATOM 1786 C CA . GLY B 1 56 ? -6.508 -3.971 -5.039 1 96.12 56 GLY B CA 1
ATOM 1787 C C . GLY B 1 56 ? -4.996 -4.023 -5.172 1 96.12 56 GLY B C 1
ATOM 1788 O O . GLY B 1 56 ? -4.387 -3.123 -5.758 1 96.12 56 GLY B O 1
ATOM 1789 N N . ILE B 1 57 ? -4.449 -5.047 -4.645 1 97.12 57 ILE B N 1
ATOM 1790 C CA . ILE B 1 57 ? -3.025 -5.324 -4.809 1 97.12 57 ILE B CA 1
ATOM 1791 C C . ILE B 1 57 ? -2.832 -6.754 -5.309 1 97.12 57 ILE B C 1
ATOM 1793 O O . ILE B 1 57 ? -3.621 -7.645 -4.984 1 97.12 57 ILE B O 1
ATOM 1797 N N . GLY B 1 58 ? -1.742 -6.902 -6.062 1 96.88 58 GLY B N 1
ATOM 1798 C CA . GLY B 1 58 ? -1.45 -8.234 -6.57 1 96.88 58 GLY B CA 1
ATOM 1799 C C . GLY B 1 58 ? 0.025 -8.461 -6.844 1 96.88 58 GLY B C 1
ATOM 1800 O O . GLY B 1 58 ? 0.786 -7.5 -6.996 1 96.88 58 GLY B O 1
ATOM 1801 N N . TYR B 1 59 ? 0.406 -9.664 -6.84 1 97.19 59 TYR B N 1
ATOM 1802 C CA . TYR B 1 59 ? 1.724 -10.172 -7.211 1 97.19 59 TYR B CA 1
ATOM 1803 C C . TYR B 1 59 ? 1.615 -11.523 -7.906 1 97.19 59 TYR B C 1
ATOM 1805 O O . TYR B 1 59 ? 0.61 -12.219 -7.762 1 97.19 59 TYR B O 1
ATOM 1813 N N . ASN B 1 60 ? 2.57 -11.852 -8.773 1 97 60 ASN B N 1
ATOM 1814 C CA . ASN B 1 60 ? 2.492 -13.141 -9.453 1 97 60 ASN B CA 1
ATOM 1815 C C . ASN B 1 60 ? 2.762 -14.297 -8.492 1 97 60 ASN B C 1
ATOM 1817 O O . ASN B 1 60 ? 3.594 -14.18 -7.59 1 97 60 ASN B O 1
ATOM 1821 N N . GLY B 1 61 ? 2.045 -15.352 -8.633 1 97.69 61 GLY B N 1
ATOM 1822 C CA . GLY B 1 61 ? 2.178 -16.531 -7.789 1 97.69 61 GLY B CA 1
ATOM 1823 C C . GLY B 1 61 ? 1.159 -17.609 -8.102 1 97.69 61 GLY B C 1
ATOM 1824 O O . GLY B 1 61 ? 0.422 -17.5 -9.086 1 97.69 61 GLY B O 1
ATOM 1825 N N . MET B 1 62 ? 1.208 -18.656 -7.336 1 97.75 62 MET B N 1
ATOM 1826 C CA . MET B 1 62 ? 0.254 -19.75 -7.516 1 97.75 62 MET B CA 1
ATOM 1827 C C . MET B 1 62 ? -1.133 -19.344 -7.027 1 97.75 62 MET B C 1
ATOM 1829 O O . MET B 1 62 ? -1.26 -18.562 -6.082 1 97.75 62 MET B O 1
ATOM 1833 N N . PRO B 1 63 ? -2.186 -19.844 -7.641 1 95.12 63 PRO B N 1
ATOM 1834 C CA . PRO B 1 63 ? -3.533 -19.469 -7.199 1 95.12 63 PRO B CA 1
ATOM 1835 C C . PRO B 1 63 ? -3.803 -19.859 -5.746 1 95.12 63 PRO B C 1
ATOM 1837 O O . PRO B 1 63 ? -3.184 -20.781 -5.223 1 95.12 63 PRO B O 1
ATOM 1840 N N . ASN B 1 64 ? -4.699 -19.078 -5.16 1 90.75 64 ASN B N 1
ATOM 1841 C CA . ASN B 1 64 ? -5.121 -19.422 -3.805 1 90.75 64 ASN B CA 1
ATOM 1842 C C . ASN B 1 64 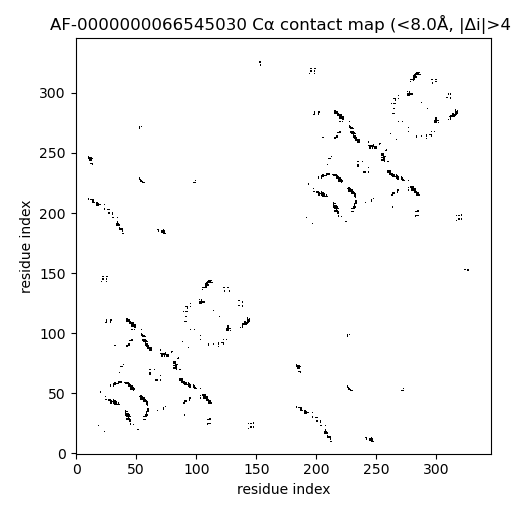? -5.598 -20.859 -3.713 1 90.75 64 ASN B C 1
ATOM 1844 O O . ASN B 1 64 ? -6.293 -21.344 -4.605 1 90.75 64 ASN B O 1
ATOM 1848 N N . GLY B 1 65 ? -5.207 -21.594 -2.697 1 91.06 65 GLY B N 1
ATOM 1849 C CA . GLY B 1 65 ? -5.633 -22.969 -2.5 1 91.06 65 GLY B CA 1
ATOM 1850 C C . GLY B 1 65 ? -4.652 -23.984 -3.053 1 91.06 65 GLY B C 1
ATOM 1851 O O . GLY B 1 65 ? -4.754 -25.172 -2.76 1 91.06 65 GLY B O 1
ATOM 1852 N N . CYS B 1 66 ? -3.824 -23.531 -3.957 1 93.69 66 CYS B N 1
ATOM 1853 C CA . CYS B 1 66 ? -2.775 -24.391 -4.488 1 93.69 66 CYS B CA 1
ATOM 1854 C C . CYS B 1 66 ? -1.524 -24.328 -3.619 1 93.69 66 CYS B C 1
ATOM 1856 O O . CYS B 1 66 ? -1.176 -23.266 -3.105 1 93.69 66 CYS B O 1
ATOM 1858 N N . SER B 1 67 ? -0.875 -25.453 -3.455 1 94.06 67 SER B N 1
ATOM 1859 C CA . SER B 1 67 ? 0.329 -25.484 -2.631 1 94.06 67 SER B CA 1
ATOM 1860 C C . SER B 1 67 ? 1.543 -24.984 -3.4 1 94.06 67 SER B C 1
ATOM 1862 O O . SER B 1 67 ? 1.896 -25.531 -4.445 1 94.06 67 SER B O 1
ATOM 1864 N N . ASP B 1 68 ? 2.211 -24.031 -2.832 1 95.75 68 ASP B N 1
ATOM 1865 C CA . ASP B 1 68 ? 3.424 -23.484 -3.424 1 95.75 68 ASP B CA 1
ATOM 1866 C C . ASP B 1 68 ? 4.551 -24.516 -3.434 1 95.75 68 ASP B C 1
ATOM 1868 O O . ASP B 1 68 ? 5.547 -24.344 -4.145 1 95.75 68 ASP B O 1
ATOM 1872 N N . ASP B 1 69 ? 4.453 -25.5 -2.58 1 94.5 69 ASP B N 1
ATOM 1873 C CA . ASP B 1 69 ? 5.535 -26.469 -2.459 1 94.5 69 ASP B CA 1
ATOM 1874 C C . ASP B 1 69 ? 5.305 -27.672 -3.379 1 94.5 69 ASP B C 1
ATOM 1876 O O . ASP B 1 69 ? 6.238 -28.422 -3.674 1 94.5 69 ASP B O 1
ATOM 1880 N N . LEU B 1 70 ? 4.082 -27.844 -3.836 1 94 70 LEU B N 1
ATOM 1881 C CA . LEU B 1 70 ? 3.746 -28.984 -4.668 1 94 70 LEU B CA 1
ATOM 1882 C C . LEU B 1 70 ? 3.84 -28.641 -6.148 1 94 70 LEU B C 1
ATOM 1884 O O . LEU B 1 70 ? 4.223 -29.484 -6.965 1 94 70 LEU B O 1
ATOM 1888 N N . LEU B 1 71 ? 3.533 -27.438 -6.566 1 95.44 71 LEU B N 1
ATOM 1889 C CA . LEU B 1 71 ? 3.543 -27.016 -7.965 1 95.44 71 LEU B CA 1
ATOM 1890 C C . LEU B 1 71 ? 4.934 -26.562 -8.383 1 95.44 71 LEU B C 1
ATOM 1892 O O . LEU B 1 71 ? 5.688 -26.016 -7.566 1 95.44 71 LEU B O 1
ATOM 1896 N N . PRO B 1 72 ? 5.262 -26.703 -9.625 1 95.12 72 PRO B N 1
ATOM 1897 C CA . PRO B 1 72 ? 6.613 -26.406 -10.094 1 95.12 72 PRO B CA 1
ATOM 1898 C C . PRO B 1 72 ? 6.848 -24.906 -10.305 1 95.12 72 PRO B C 1
ATOM 1900 O O . PRO B 1 72 ? 5.949 -24.203 -10.766 1 95.12 72 PRO B O 1
ATOM 1903 N N . TRP B 1 73 ? 8.086 -24.422 -10.07 1 96.5 73 TRP B N 1
ATOM 1904 C CA . TRP B 1 73 ? 8.453 -23.016 -10.25 1 96.5 73 TRP B CA 1
ATOM 1905 C C . TRP B 1 73 ? 9.477 -22.859 -11.367 1 96.5 73 TRP B C 1
ATOM 1907 O O . TRP B 1 73 ? 9.852 -21.734 -11.719 1 96.5 73 TRP B O 1
ATOM 1917 N N . ARG B 1 74 ? 9.906 -23.984 -11.922 1 94.12 74 ARG B N 1
ATOM 1918 C CA . ARG B 1 74 ? 10.938 -23.938 -12.953 1 94.12 74 ARG B CA 1
ATOM 1919 C C . ARG B 1 74 ? 10.391 -23.297 -14.227 1 94.12 74 ARG B C 1
ATOM 1921 O O . ARG B 1 74 ? 9.211 -23.438 -14.547 1 94.12 74 ARG B O 1
ATOM 1928 N N . ARG B 1 75 ? 11.305 -22.688 -14.992 1 94.81 75 ARG B N 1
ATOM 1929 C CA . ARG B 1 75 ? 10.938 -21.969 -16.219 1 94.81 75 ARG B CA 1
ATOM 1930 C C . ARG B 1 75 ? 11.062 -22.875 -17.438 1 94.81 75 ARG B C 1
ATOM 1932 O O . ARG B 1 75 ? 10.492 -22.594 -18.484 1 94.81 75 ARG B O 1
ATOM 1939 N N . THR B 1 76 ? 11.93 -23.859 -17.328 1 93.94 76 THR B N 1
ATOM 1940 C CA . THR B 1 76 ? 12.172 -24.766 -18.453 1 93.94 76 THR B CA 1
ATOM 1941 C C . THR B 1 76 ? 12.078 -26.219 -18 1 93.94 76 THR B C 1
ATOM 1943 O O . THR B 1 76 ? 12.477 -26.547 -16.875 1 93.94 76 THR B O 1
ATOM 1946 N N . ALA B 1 77 ? 11.5 -27.031 -18.875 1 94.38 77 ALA B N 1
ATOM 1947 C CA . ALA B 1 77 ? 11.383 -28.469 -18.703 1 94.38 77 ALA B CA 1
ATOM 1948 C C . ALA B 1 77 ? 10.992 -29.156 -20 1 94.38 77 ALA B C 1
ATOM 1950 O O . ALA B 1 77 ? 10.578 -28.5 -20.969 1 94.38 77 ALA B O 1
ATOM 1951 N N . GLU B 1 78 ? 11.188 -30.391 -20 1 95.5 78 GLU B N 1
ATOM 1952 C CA . GLU B 1 78 ? 10.766 -31.156 -21.172 1 95.5 78 GLU B CA 1
ATOM 1953 C C . GLU B 1 78 ? 9.258 -31.109 -21.359 1 95.5 78 GLU B C 1
ATOM 1955 O O . GLU B 1 78 ? 8.758 -30.953 -22.469 1 95.5 78 GLU B O 1
ATOM 1960 N N . ASN B 1 79 ? 8.523 -31.266 -20.312 1 95.62 79 ASN B N 1
ATOM 1961 C CA . ASN B 1 79 ? 7.074 -31.141 -20.266 1 95.62 79 ASN B CA 1
ATOM 1962 C C . ASN B 1 79 ? 6.652 -29.797 -19.672 1 95.62 79 ASN B C 1
ATOM 1964 O O . ASN B 1 79 ? 7.062 -29.438 -18.562 1 95.62 79 ASN B O 1
ATOM 1968 N N . LYS B 1 80 ? 5.793 -29.125 -20.406 1 94.25 80 LYS B N 1
ATOM 1969 C CA . LYS B 1 80 ? 5.332 -27.797 -19.984 1 94.25 80 LYS B CA 1
ATOM 1970 C C . LYS B 1 80 ? 4.656 -27.859 -18.625 1 94.25 80 LYS B C 1
ATOM 1972 O O . LYS B 1 80 ? 4.738 -26.906 -17.844 1 94.25 80 LYS B O 1
ATOM 1977 N N . LEU B 1 81 ? 3.984 -28.969 -18.312 1 95.5 81 LEU B N 1
ATOM 1978 C CA . LEU B 1 81 ? 3.258 -29.125 -17.047 1 95.5 81 LEU B CA 1
ATOM 1979 C C . LEU B 1 81 ? 4.219 -29.141 -15.867 1 95.5 81 LEU B C 1
ATOM 1981 O O . LEU B 1 81 ? 3.795 -28.984 -14.719 1 95.5 81 LEU B O 1
ATOM 1985 N N . ASP B 1 82 ? 5.473 -29.281 -16.25 1 95.25 82 ASP B N 1
ATOM 1986 C CA . ASP B 1 82 ? 6.484 -29.297 -15.195 1 95.25 82 ASP B CA 1
ATOM 1987 C C . ASP B 1 82 ? 7.105 -27.906 -15.016 1 95.25 82 ASP B C 1
ATOM 1989 O O . ASP B 1 82 ? 8.094 -27.75 -14.305 1 95.25 82 ASP B O 1
ATOM 1993 N N . THR B 1 83 ? 6.582 -26.969 -15.664 1 96.25 83 THR B N 1
ATOM 1994 C CA . THR B 1 83 ? 7 -25.578 -15.5 1 96.25 83 THR B CA 1
ATOM 1995 C C . THR B 1 83 ? 5.949 -24.781 -14.734 1 96.25 83 THR B C 1
ATOM 1997 O O . THR B 1 83 ? 4.824 -25.25 -14.547 1 96.25 83 THR B O 1
ATOM 2000 N N . LYS B 1 84 ? 6.277 -23.562 -14.344 1 96.38 84 LYS B N 1
ATOM 2001 C CA . LYS B 1 84 ? 5.355 -22.734 -13.57 1 96.38 84 LYS B CA 1
ATOM 2002 C C . LYS B 1 84 ? 4.246 -22.172 -14.461 1 96.38 84 LYS B C 1
ATOM 2004 O O . LYS B 1 84 ? 3.176 -21.797 -13.969 1 96.38 84 LYS B O 1
ATOM 2009 N N . TYR B 1 85 ? 4.305 -22.094 -15.742 1 95.75 85 TYR B N 1
ATOM 2010 C CA . TYR B 1 85 ? 3.543 -21.25 -16.656 1 95.75 85 TYR B CA 1
ATOM 2011 C C . TYR B 1 85 ? 2.078 -21.672 -16.688 1 95.75 85 TYR B C 1
ATOM 2013 O O . TYR B 1 85 ? 1.184 -20.812 -16.688 1 95.75 85 TYR B O 1
ATOM 2021 N N . PRO B 1 86 ? 1.788 -22.938 -16.609 1 96.69 86 PRO B N 1
ATOM 2022 C CA . PRO B 1 86 ? 0.368 -23.297 -16.625 1 96.69 86 PRO B CA 1
ATOM 2023 C C . PRO B 1 86 ? -0.341 -22.938 -15.32 1 96.69 86 PRO B C 1
ATOM 2025 O O . PRO B 1 86 ? -1.572 -22.969 -15.258 1 96.69 86 PRO B O 1
ATOM 2028 N N . TYR B 1 87 ? 0.378 -22.578 -14.336 1 96.75 87 TYR B N 1
ATOM 2029 C CA . TYR B 1 87 ? -0.224 -22.516 -13.008 1 96.75 87 TYR B CA 1
ATOM 2030 C C . TYR B 1 87 ? -0.161 -21.094 -12.445 1 96.75 87 TYR B C 1
ATOM 2032 O O . TYR B 1 87 ? -1.059 -20.672 -11.711 1 96.75 87 TYR B O 1
ATOM 2040 N N . VAL B 1 88 ? 0.872 -20.344 -12.766 1 97.44 88 VAL B N 1
ATOM 2041 C CA . VAL B 1 88 ? 1.151 -19.062 -12.125 1 97.44 88 VAL B CA 1
ATOM 2042 C C . VAL B 1 88 ? 0.149 -18.016 -12.602 1 97.44 88 VAL B C 1
ATOM 2044 O O . VAL B 1 88 ? -0.11 -17.891 -13.797 1 97.44 88 VAL B O 1
ATOM 2047 N N . CYS B 1 89 ? -0.432 -17.328 -11.633 1 97.38 89 CYS B N 1
ATOM 2048 C CA . CYS B 1 89 ? -1.25 -16.156 -11.898 1 97.38 89 CYS B CA 1
ATOM 2049 C C . CYS B 1 89 ? -0.388 -14.898 -12 1 97.38 89 CYS B C 1
ATOM 2051 O O . CYS B 1 89 ? 0.52 -14.703 -11.195 1 97.38 89 CYS B O 1
ATOM 2053 N N . HIS B 1 90 ? -0.643 -14.062 -12.977 1 96.25 90 HIS B N 1
ATOM 2054 C CA . HIS B 1 90 ? 0.059 -12.789 -13.078 1 96.25 90 HIS B CA 1
ATOM 2055 C C . HIS B 1 90 ? -0.465 -11.789 -12.062 1 96.25 90 HIS B C 1
ATOM 2057 O O . HIS B 1 90 ? -1.546 -11.977 -11.5 1 96.25 90 HIS B O 1
ATOM 2063 N N . ALA B 1 91 ? 0.362 -10.758 -11.812 1 96.44 91 ALA B N 1
ATOM 2064 C CA . ALA B 1 91 ? 0.066 -9.75 -10.789 1 96.44 91 ALA B CA 1
ATOM 2065 C C . ALA B 1 91 ? -1.241 -9.023 -11.102 1 96.44 91 ALA B C 1
ATOM 2067 O O . ALA B 1 91 ? -2.008 -8.703 -10.188 1 96.44 91 ALA B O 1
ATOM 2068 N N . GLU B 1 92 ? -1.465 -8.75 -12.406 1 92.56 92 GLU B N 1
ATOM 2069 C CA . GLU B 1 92 ? -2.666 -8.039 -12.82 1 92.56 92 GLU B CA 1
ATOM 2070 C C . GLU B 1 92 ? -3.926 -8.82 -12.477 1 92.56 92 GLU B C 1
ATOM 2072 O O . GLU B 1 92 ? -4.855 -8.281 -11.875 1 92.56 92 GLU B O 1
ATOM 2077 N N . LEU B 1 93 ? -3.932 -10.047 -12.883 1 95.19 93 LEU B N 1
ATOM 2078 C CA . LEU B 1 93 ? -5.055 -10.93 -12.57 1 95.19 93 LEU B CA 1
ATOM 2079 C C . LEU B 1 93 ? -5.254 -11.031 -11.062 1 95.19 93 LEU B C 1
ATOM 2081 O O . LEU B 1 93 ? -6.375 -10.891 -10.562 1 95.19 93 LEU B O 1
ATOM 2085 N N . ASN B 1 94 ? -4.164 -11.25 -10.367 1 97.06 94 ASN B N 1
ATOM 2086 C CA . ASN B 1 94 ? -4.199 -11.367 -8.914 1 97.06 94 ASN B CA 1
ATOM 2087 C C . ASN B 1 94 ? -4.793 -10.117 -8.266 1 97.06 94 ASN B C 1
ATOM 2089 O O . ASN B 1 94 ? -5.633 -10.219 -7.371 1 97.06 94 ASN B O 1
ATOM 2093 N N . ALA B 1 95 ? -4.395 -8.906 -8.672 1 96 95 ALA B N 1
ATOM 2094 C CA . ALA B 1 95 ? -4.895 -7.648 -8.125 1 96 95 ALA B CA 1
ATOM 2095 C C . ALA B 1 95 ? -6.398 -7.516 -8.352 1 96 95 ALA B C 1
ATOM 2097 O O . ALA B 1 95 ? -7.133 -7.09 -7.457 1 96 95 ALA B O 1
ATOM 2098 N N . ILE B 1 96 ? -6.828 -7.844 -9.555 1 93.88 96 ILE B N 1
ATOM 2099 C CA . ILE B 1 96 ? -8.242 -7.727 -9.906 1 93.88 96 ILE B CA 1
ATOM 2100 C C . ILE B 1 96 ? -9.055 -8.719 -9.086 1 93.88 96 ILE B C 1
ATOM 2102 O O . ILE B 1 96 ? -10.156 -8.398 -8.625 1 93.88 96 ILE B O 1
ATOM 2106 N N . MET B 1 97 ? -8.555 -9.844 -8.852 1 95.38 97 MET B N 1
ATOM 2107 C CA . MET B 1 97 ? -9.281 -10.891 -8.125 1 95.38 97 MET B CA 1
ATOM 2108 C C . MET B 1 97 ? -9.336 -10.578 -6.637 1 95.38 97 MET B C 1
ATOM 2110 O O . MET B 1 97 ? -10.234 -11.047 -5.934 1 95.38 97 MET B O 1
ATOM 2114 N N . ASN B 1 98 ? -8.359 -9.852 -6.156 1 94.94 98 ASN B N 1
ATOM 2115 C CA . ASN B 1 98 ? -8.266 -9.57 -4.727 1 94.94 98 ASN B CA 1
ATOM 2116 C C . ASN B 1 98 ? -8.766 -8.164 -4.402 1 94.94 98 ASN B C 1
ATOM 2118 O O . ASN B 1 98 ? -8.438 -7.609 -3.35 1 94.94 98 ASN B O 1
ATOM 2122 N N . LYS B 1 99 ? -9.531 -7.621 -5.195 1 94.75 99 LYS B N 1
ATOM 2123 C CA . LYS B 1 99 ? -10.031 -6.266 -4.992 1 94.75 99 LYS B CA 1
ATOM 2124 C C . LYS B 1 99 ? -10.938 -6.191 -3.764 1 94.75 99 LYS B C 1
ATOM 2126 O O . LYS B 1 99 ? -11.594 -7.172 -3.412 1 94.75 99 LYS B O 1
ATOM 2131 N N . ASN B 1 100 ? -10.93 -5.039 -3.107 1 94 100 ASN B N 1
ATOM 2132 C CA . ASN B 1 100 ? -11.805 -4.809 -1.962 1 94 100 ASN B CA 1
ATOM 2133 C C . ASN B 1 100 ? -12.953 -3.861 -2.314 1 94 100 ASN B C 1
ATOM 2135 O O . ASN B 1 100 ? -13.531 -3.225 -1.433 1 94 100 ASN B O 1
ATOM 2139 N N . SER B 1 101 ? -13.32 -3.705 -3.523 1 91.19 101 SER B N 1
ATOM 2140 C CA . SER B 1 101 ? -14.43 -2.91 -4.027 1 91.19 101 SER B CA 1
ATOM 2141 C C . SER B 1 101 ? -15.359 -3.746 -4.902 1 91.19 101 SER B C 1
ATOM 2143 O O . SER B 1 101 ? -15.016 -4.867 -5.285 1 91.19 101 SER B O 1
ATOM 2145 N N . ALA B 1 102 ? -16.562 -3.191 -5.09 1 88.88 102 ALA B N 1
ATOM 2146 C CA . ALA B 1 102 ? -17.516 -3.922 -5.906 1 88.88 102 ALA B CA 1
ATOM 2147 C C . ALA B 1 102 ? -17 -4.121 -7.328 1 88.88 102 ALA B C 1
ATOM 2149 O O . ALA B 1 102 ? -17.188 -5.184 -7.922 1 88.88 102 ALA B O 1
ATOM 2150 N N . ASP B 1 103 ? -16.438 -3.148 -7.883 1 87.62 103 ASP B N 1
ATOM 2151 C CA . ASP B 1 103 ? -15.797 -3.188 -9.195 1 87.62 103 ASP B CA 1
ATOM 2152 C C . ASP B 1 103 ? -14.594 -2.254 -9.258 1 87.62 103 ASP B C 1
ATOM 2154 O O . ASP B 1 103 ? -14.25 -1.615 -8.258 1 87.62 103 ASP B O 1
ATOM 2158 N N . VAL B 1 104 ? -13.93 -2.297 -10.43 1 91.06 104 VAL B N 1
ATOM 2159 C CA . VAL B 1 104 ? -12.758 -1.45 -10.578 1 91.06 104 VAL B CA 1
ATOM 2160 C C . VAL B 1 104 ? -12.977 -0.448 -11.711 1 91.06 104 VAL B C 1
ATOM 2162 O O . VAL B 1 104 ? -12.039 -0.082 -12.422 1 91.06 104 VAL B O 1
ATOM 2165 N N . LYS B 1 105 ? -14.25 -0.068 -11.836 1 85.94 105 LYS B N 1
ATOM 2166 C CA . LYS B 1 105 ? -14.562 0.917 -12.867 1 85.94 105 LYS B CA 1
ATOM 2167 C C . LYS B 1 105 ? -13.945 2.271 -12.539 1 85.94 105 LYS B C 1
ATOM 2169 O O . LYS B 1 105 ? -14.07 2.766 -11.422 1 85.94 105 LYS B O 1
ATOM 2174 N N . GLY B 1 106 ? -13.289 2.85 -13.586 1 85.88 106 GLY B N 1
ATOM 2175 C CA . GLY B 1 106 ? -12.688 4.164 -13.414 1 85.88 106 GLY B CA 1
ATOM 2176 C C . GLY B 1 106 ? -11.391 4.133 -12.641 1 85.88 106 GLY B C 1
ATOM 2177 O O . GLY B 1 106 ? -10.766 5.172 -12.414 1 85.88 106 GLY B O 1
ATOM 2178 N N . CYS B 1 107 ? -10.977 2.922 -12.266 1 91.56 107 CYS B N 1
ATOM 2179 C CA . CYS B 1 107 ? -9.734 2.809 -11.508 1 91.56 107 CYS B CA 1
ATOM 2180 C C . CYS B 1 107 ? -8.523 2.822 -12.438 1 91.56 107 CYS B C 1
ATOM 2182 O O . CYS B 1 107 ? -8.664 2.635 -13.641 1 91.56 107 CYS B O 1
ATOM 2184 N N . SER B 1 108 ? -7.344 3.111 -11.844 1 90.5 108 SER B N 1
ATOM 2185 C CA . SER B 1 108 ? -6.043 2.994 -12.492 1 90.5 108 SER B CA 1
ATOM 2186 C C . SER B 1 108 ? -5.254 1.806 -11.945 1 90.5 108 SER B C 1
ATOM 2188 O O . SER B 1 108 ? -5.348 1.487 -10.758 1 90.5 108 SER B O 1
ATOM 2190 N N . MET B 1 109 ? -4.492 1.199 -12.867 1 91.56 109 MET B N 1
ATOM 2191 C CA . MET B 1 109 ? -3.611 0.11 -12.453 1 91.56 109 MET B CA 1
ATOM 2192 C C . MET B 1 109 ? -2.148 0.487 -12.664 1 91.56 109 MET B C 1
ATOM 2194 O O . MET B 1 109 ? -1.771 0.97 -13.734 1 91.56 109 MET B O 1
ATOM 2198 N N . TYR B 1 110 ? -1.373 0.335 -11.609 1 90.94 110 TYR B N 1
ATOM 2199 C CA . TYR B 1 110 ? 0.074 0.51 -11.656 1 90.94 110 TYR B CA 1
ATOM 2200 C C . TYR B 1 110 ? 0.787 -0.837 -11.68 1 90.94 110 TYR B C 1
ATOM 2202 O O . TYR B 1 110 ? 0.595 -1.66 -10.781 1 90.94 110 TYR B O 1
ATOM 2210 N N . VAL B 1 111 ? 1.525 -1.133 -12.711 1 91.44 111 VAL B N 1
ATOM 2211 C CA . VAL B 1 111 ? 2.244 -2.395 -12.852 1 91.44 111 VAL B CA 1
ATOM 2212 C C . VAL B 1 111 ? 3.605 -2.145 -13.492 1 91.44 111 VAL B C 1
ATOM 2214 O O . VAL B 1 111 ? 3.744 -1.261 -14.344 1 91.44 111 VAL B O 1
ATOM 2217 N N . ALA B 1 112 ? 4.621 -2.898 -13.062 1 76.81 112 ALA B N 1
ATOM 2218 C CA . ALA B 1 112 ? 5.992 -2.627 -13.492 1 76.81 112 ALA B CA 1
ATOM 2219 C C . ALA B 1 112 ? 6.266 -3.238 -14.867 1 76.81 112 ALA B C 1
ATOM 2221 O O . ALA B 1 112 ? 7.223 -2.852 -15.539 1 76.81 112 ALA B O 1
ATOM 2222 N N . LEU B 1 113 ? 5.508 -4.176 -15.25 1 80.25 113 LEU B N 1
ATOM 2223 C CA . LEU B 1 113 ? 5.68 -4.836 -16.547 1 80.25 113 LEU B CA 1
ATOM 2224 C C . LEU B 1 113 ? 4.414 -4.707 -17.391 1 80.25 113 LEU B C 1
ATOM 2226 O O . LEU B 1 113 ? 3.301 -4.766 -16.859 1 80.25 113 LEU B O 1
ATOM 2230 N N . PHE B 1 114 ? 4.566 -4.527 -18.672 1 82.69 114 PHE B N 1
ATOM 2231 C CA . PHE B 1 114 ? 3.408 -4.457 -19.547 1 82.69 114 PHE B CA 1
ATOM 2232 C C . PHE B 1 114 ? 2.596 -5.746 -19.484 1 82.69 114 PHE B C 1
ATOM 2234 O O . PHE B 1 114 ? 3.158 -6.844 -19.5 1 82.69 114 PHE B O 1
ATOM 2241 N N . PRO B 1 115 ? 1.308 -5.527 -19.453 1 89.56 115 PRO B N 1
ATOM 2242 C CA . PRO B 1 115 ? 0.462 -6.719 -19.328 1 89.56 115 PRO B CA 1
ATOM 2243 C C . PRO B 1 115 ? 0.537 -7.621 -20.562 1 89.56 115 PRO B C 1
ATOM 2245 O O . PRO B 1 115 ? 0.643 -7.129 -21.688 1 89.56 115 PRO B O 1
ATOM 2248 N N . CYS B 1 116 ? 0.558 -8.898 -20.312 1 88.19 116 CYS B N 1
ATOM 2249 C CA . CYS B 1 116 ? 0.428 -9.836 -21.422 1 88.19 116 CYS B CA 1
ATOM 2250 C C . CYS B 1 116 ? -0.949 -9.734 -22.062 1 88.19 116 CYS B C 1
ATOM 2252 O O . CYS B 1 116 ? -1.812 -9 -21.578 1 88.19 116 CYS B O 1
ATOM 2254 N N . ASN B 1 117 ? -1.174 -10.438 -23.094 1 87 117 ASN B N 1
ATOM 2255 C CA . ASN B 1 117 ? -2.436 -10.359 -23.828 1 87 117 ASN B CA 1
ATOM 2256 C C . ASN B 1 117 ? -3.615 -10.773 -22.953 1 87 117 ASN B C 1
ATOM 2258 O O . ASN B 1 117 ? -4.652 -10.109 -22.938 1 87 117 ASN B O 1
ATOM 2262 N N . GLU B 1 118 ? -3.5 -11.875 -22.266 1 90.56 118 GLU B N 1
ATOM 2263 C CA . GLU B 1 118 ? -4.586 -12.383 -21.438 1 90.56 118 GLU B CA 1
ATOM 2264 C C . GLU B 1 118 ? -4.938 -11.391 -20.328 1 90.56 118 GLU B C 1
ATOM 2266 O O . GLU B 1 118 ? -6.117 -11.133 -20.062 1 90.56 118 GLU B O 1
ATOM 2271 N N . CYS B 1 119 ? -3.879 -10.867 -19.688 1 91.62 119 CYS B N 1
ATOM 2272 C CA . CYS B 1 119 ? -4.121 -9.883 -18.625 1 91.62 119 CYS B CA 1
ATOM 2273 C C . CYS B 1 119 ? -4.707 -8.602 -19.203 1 91.62 119 CYS B C 1
ATOM 2275 O O . CYS B 1 119 ? -5.535 -7.949 -18.562 1 91.62 119 CYS B O 1
ATOM 2277 N N . ALA B 1 120 ? -4.281 -8.188 -20.422 1 86.75 120 ALA B N 1
ATOM 2278 C CA . ALA B 1 120 ? -4.852 -7.004 -21.062 1 86.75 120 ALA B CA 1
ATOM 2279 C C . ALA B 1 120 ? -6.355 -7.168 -21.266 1 86.75 120 ALA B C 1
ATOM 2281 O O . ALA B 1 120 ? -7.133 -6.254 -20.984 1 86.75 120 ALA B O 1
ATOM 2282 N N . LYS B 1 121 ? -6.758 -8.258 -21.766 1 86.94 121 LYS B N 1
ATOM 2283 C CA . LYS B 1 121 ? -8.18 -8.531 -21.969 1 86.94 121 LYS B CA 1
ATOM 2284 C C . LYS B 1 121 ? -8.938 -8.461 -20.641 1 86.94 121 LYS B C 1
ATOM 2286 O O . LYS B 1 121 ? -10.023 -7.887 -20.578 1 86.94 121 LYS B O 1
ATOM 2291 N N . LEU B 1 122 ? -8.438 -9.086 -19.625 1 90.12 122 LEU B N 1
ATOM 2292 C CA . LEU B 1 122 ? -9.062 -9.094 -18.297 1 90.12 122 LEU B CA 1
ATOM 2293 C C . LEU B 1 122 ? -9.242 -7.672 -17.781 1 90.12 122 LEU B C 1
ATOM 2295 O O . LEU B 1 122 ? -10.297 -7.34 -17.234 1 90.12 122 LEU B O 1
ATOM 2299 N N . ILE B 1 123 ? -8.195 -6.898 -17.953 1 88.25 123 ILE B N 1
ATOM 2300 C CA . ILE B 1 123 ? -8.227 -5.516 -17.484 1 88.25 123 ILE B CA 1
ATOM 2301 C C . ILE B 1 123 ? -9.352 -4.762 -18.188 1 88.25 123 ILE B C 1
ATOM 2303 O O . ILE B 1 123 ? -10.125 -4.047 -17.562 1 88.25 123 ILE B O 1
ATOM 2307 N N . ILE B 1 124 ? -9.414 -4.926 -19.5 1 83.62 124 ILE B N 1
ATOM 2308 C CA . ILE B 1 124 ? -10.43 -4.246 -20.297 1 83.62 124 ILE B CA 1
ATOM 2309 C C . ILE B 1 124 ? -11.82 -4.688 -19.844 1 83.62 124 ILE B C 1
ATOM 2311 O O . ILE B 1 124 ? -12.719 -3.859 -19.656 1 83.62 124 ILE B O 1
ATOM 2315 N N . GLN B 1 125 ? -11.984 -5.953 -19.578 1 85.12 125 GLN B N 1
ATOM 2316 C CA . GLN B 1 125 ? -13.266 -6.492 -19.141 1 85.12 125 GLN B CA 1
ATOM 2317 C C . GLN B 1 125 ? -13.633 -5.984 -17.75 1 85.12 125 GLN B C 1
ATOM 2319 O O . GLN B 1 125 ? -14.805 -5.715 -17.469 1 85.12 125 GLN B O 1
ATOM 2324 N N . ALA B 1 126 ? -12.688 -5.965 -16.859 1 86.25 126 ALA B N 1
ATOM 2325 C CA . ALA B 1 126 ? -12.93 -5.543 -15.477 1 86.25 126 ALA B CA 1
ATOM 2326 C C . ALA B 1 126 ? -13.336 -4.074 -15.414 1 86.25 126 ALA B C 1
ATOM 2328 O O . ALA B 1 126 ? -14.086 -3.668 -14.523 1 86.25 126 ALA B O 1
ATOM 2329 N N . GLU B 1 127 ? -12.766 -3.32 -16.219 1 78.19 127 GLU B N 1
ATOM 2330 C CA . GLU B 1 127 ? -13.117 -1.906 -16.297 1 78.19 127 GLU B CA 1
ATOM 2331 C C . GLU B 1 127 ? -14.539 -1.72 -16.828 1 78.19 127 GLU B C 1
ATOM 2333 O O . GLU B 1 127 ? -15.227 -0.767 -16.438 1 78.19 127 GLU B O 1
ATOM 2338 N N . ASN B 1 128 ? -14.875 -2.428 -17.922 1 61.22 128 ASN B N 1
ATOM 2339 C CA . ASN B 1 128 ? -16.125 -2.277 -18.656 1 61.22 128 ASN B CA 1
ATOM 2340 C C . ASN B 1 128 ? -17.281 -2.99 -17.953 1 61.22 128 ASN B C 1
ATOM 2342 O O . ASN B 1 128 ? -18.406 -2.975 -18.453 1 61.22 128 ASN B O 1
ATOM 2346 N N . SER B 1 129 ? -17.203 -3.789 -16.859 1 51.84 129 SER B N 1
ATOM 2347 C CA . SER B 1 129 ? -18.375 -4.555 -16.438 1 51.84 129 SER B CA 1
ATOM 2348 C C . SER B 1 129 ? -19.656 -3.73 -16.562 1 51.84 129 SER B C 1
ATOM 2350 O O . SER B 1 129 ? -20.75 -4.285 -16.594 1 51.84 129 SER B O 1
ATOM 2352 N N . HIS B 1 130 ? -20.031 -2.531 -16.156 1 45.47 130 HIS B N 1
ATOM 2353 C CA . HIS B 1 130 ? -21.25 -1.947 -16.688 1 45.47 130 HIS B CA 1
ATOM 2354 C C . HIS B 1 130 ? -21 -1.26 -18.031 1 45.47 130 HIS B C 1
ATOM 2356 O O . HIS B 1 130 ? -20.141 -0.374 -18.125 1 45.47 130 HIS B O 1
ATOM 2362 N N . GLN B 1 131 ? -21.516 -1.882 -19.234 1 33.75 131 GLN B N 1
ATOM 2363 C CA . GLN B 1 131 ? -21.391 -1.545 -20.641 1 33.75 131 GLN B CA 1
ATOM 2364 C C . GLN B 1 131 ? -21.812 -0.101 -20.906 1 33.75 131 GLN B C 1
ATOM 2366 O O . GLN B 1 131 ? -22.922 0.153 -21.391 1 33.75 131 GLN B O 1
ATOM 2371 N N . SER B 1 132 ? -22.297 1.018 -20.344 1 30.97 132 SER B N 1
ATOM 2372 C CA . SER B 1 132 ? -22.422 1.984 -21.438 1 30.97 132 SER B CA 1
ATOM 2373 C C . SER B 1 132 ? -21.109 2.117 -22.203 1 30.97 132 SER B C 1
ATOM 2375 O O . SER B 1 132 ? -20.047 1.754 -21.703 1 30.97 132 SER B O 1
ATOM 2377 N N . THR B 1 133 ? -21.094 2.496 -23.703 1 30.61 133 THR B N 1
ATOM 2378 C CA . THR B 1 133 ? -20.125 2.742 -24.766 1 30.61 133 THR B CA 1
ATOM 2379 C C . THR B 1 133 ? -18.875 3.408 -24.203 1 30.61 133 THR B C 1
ATOM 2381 O O . THR B 1 133 ? -17.984 3.803 -24.969 1 30.61 133 THR B O 1
ATOM 2384 N N . ALA B 1 134 ? -19.031 3.973 -23.125 1 27.19 134 ALA B N 1
ATOM 2385 C CA . ALA B 1 134 ? -18.156 5.129 -23 1 27.19 134 ALA B CA 1
ATOM 2386 C C . ALA B 1 134 ? -16.688 4.723 -23.125 1 27.19 134 ALA B C 1
ATOM 2388 O O . ALA B 1 134 ? -16.344 3.549 -22.953 1 27.19 134 ALA B O 1
ATOM 2389 N N . ARG B 1 135 ? -15.719 5.824 -23.016 1 27.62 135 ARG B N 1
ATOM 239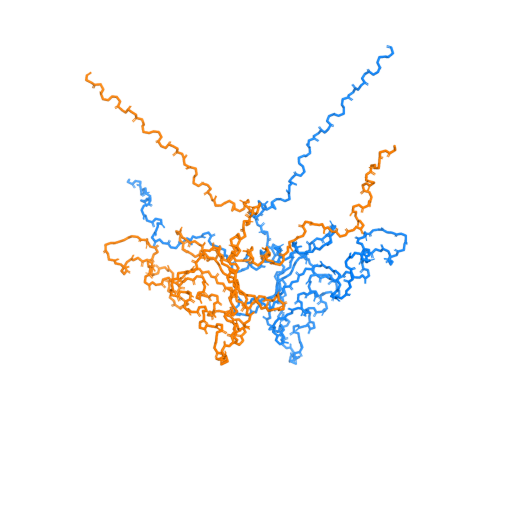0 C CA . ARG B 1 135 ? -14.305 6.07 -23.266 1 27.62 135 ARG B CA 1
ATOM 2391 C C . ARG B 1 135 ? -13.43 5.062 -22.531 1 27.62 135 ARG B C 1
ATOM 2393 O O . ARG B 1 135 ? -13.641 4.785 -21.344 1 27.62 135 ARG B O 1
ATOM 2400 N N . LEU B 1 136 ? -12.977 4.004 -23.172 1 28.31 136 LEU B N 1
ATOM 2401 C CA . LEU B 1 136 ? -11.859 3.143 -22.797 1 28.31 136 LEU B CA 1
ATOM 2402 C C . LEU B 1 136 ? -11.008 3.799 -21.719 1 28.31 136 LEU B C 1
ATOM 2404 O O . LEU B 1 136 ? -10.305 4.777 -21.984 1 28.31 136 LEU B O 1
ATOM 2408 N N . SER B 1 137 ? -11.695 4.324 -20.812 1 29.06 137 SER B N 1
ATOM 2409 C CA . SER B 1 137 ? -10.789 4.855 -19.797 1 29.06 137 SER B CA 1
ATOM 2410 C C . SER B 1 137 ? -9.602 3.92 -19.578 1 29.06 137 SER B C 1
ATOM 2412 O O . SER B 1 137 ? -9.781 2.717 -19.375 1 29.06 137 SER B O 1
ATOM 2414 N N . LEU B 1 138 ? -8.711 3.924 -20.484 1 31.66 138 LEU B N 1
ATOM 2415 C CA . LEU B 1 138 ? -7.355 3.402 -20.328 1 31.66 138 LEU B CA 1
ATOM 2416 C C . LEU B 1 138 ? -7.023 3.178 -18.859 1 31.66 138 LEU B C 1
ATOM 2418 O O . LEU B 1 138 ? -7.078 4.113 -18.062 1 31.66 138 LEU B O 1
ATOM 2422 N N . ILE B 1 139 ? -7.848 2.293 -18.25 1 37.62 139 ILE B N 1
ATOM 2423 C CA . ILE B 1 139 ? -6.961 1.894 -17.156 1 37.62 139 ILE B CA 1
ATOM 2424 C C . ILE B 1 139 ? -5.539 2.363 -17.453 1 37.62 139 ILE B C 1
ATOM 2426 O O . ILE B 1 139 ? -4.926 1.924 -18.422 1 37.62 139 ILE B O 1
ATOM 2430 N N . SER B 1 140 ? -5.547 3.67 -17.734 1 33.34 140 SER B N 1
ATOM 2431 C CA . SER B 1 140 ? -4.215 4.234 -17.906 1 33.34 140 SER B CA 1
ATOM 2432 C C . SER B 1 140 ? -3.158 3.371 -17.234 1 33.34 140 SER B C 1
ATOM 2434 O O . SER B 1 140 ? -3.039 3.379 -16 1 33.34 140 SER B O 1
ATOM 2436 N N . ILE B 1 141 ? -3.262 2.076 -17.547 1 36.44 141 ILE B N 1
ATOM 2437 C CA . ILE B 1 141 ? -1.969 1.465 -17.25 1 36.44 141 ILE B CA 1
ATOM 2438 C C . ILE B 1 141 ? -0.879 2.535 -17.266 1 36.44 141 ILE B C 1
ATOM 2440 O O . ILE B 1 141 ? -0.374 2.904 -18.328 1 36.44 141 ILE B O 1
ATOM 2444 N N . ARG B 1 142 ? -1.35 3.697 -16.953 1 32.97 142 ARG B N 1
ATOM 2445 C CA . ARG B 1 142 ? -0.139 4.484 -16.734 1 32.97 142 ARG B CA 1
ATOM 2446 C C . ARG B 1 142 ? 1.01 3.598 -16.266 1 32.97 142 ARG B C 1
ATOM 2448 O O . ARG B 1 142 ? 1.014 3.131 -15.125 1 32.97 142 ARG B O 1
ATOM 2455 N N . LEU B 1 143 ? 1.087 2.525 -16.984 1 33.47 143 LEU B N 1
ATOM 2456 C CA . LEU B 1 143 ? 2.393 1.878 -16.922 1 33.47 143 LEU B CA 1
ATOM 2457 C C . LEU B 1 143 ? 3.477 2.879 -16.531 1 33.47 143 LEU B C 1
ATOM 2459 O O . LEU B 1 143 ? 3.965 3.633 -17.375 1 33.47 143 LEU B O 1
ATOM 2463 N N . ILE B 1 144 ? 3.082 3.805 -15.867 1 32.69 144 ILE B N 1
ATOM 2464 C CA . ILE B 1 144 ? 4.223 4.594 -15.414 1 32.69 144 ILE B CA 1
ATOM 2465 C C . ILE B 1 144 ? 5.402 3.674 -15.109 1 32.69 144 ILE B C 1
ATOM 2467 O O . ILE B 1 144 ? 5.348 2.867 -14.18 1 32.69 144 ILE B O 1
ATOM 2471 N N . ALA B 1 145 ? 5.793 2.869 -16.094 1 31.84 145 ALA B N 1
ATOM 2472 C CA . ALA B 1 145 ? 7.207 2.582 -15.867 1 31.84 145 ALA B CA 1
ATOM 2473 C C . ALA B 1 145 ? 7.887 3.729 -15.117 1 31.84 145 ALA B C 1
ATOM 2475 O O . ALA B 1 145 ? 8.25 4.738 -15.727 1 31.84 145 ALA B O 1
ATOM 2476 N N . VAL B 1 146 ? 7.105 4.344 -14.406 1 31.94 146 VAL B N 1
ATOM 2477 C CA . VAL B 1 146 ? 7.789 5.367 -13.625 1 31.94 146 VAL B CA 1
ATOM 2478 C C . VAL B 1 146 ? 9.258 4.992 -13.453 1 31.94 146 VAL B C 1
ATOM 2480 O O . VAL B 1 146 ? 9.578 3.871 -13.039 1 31.94 146 VAL B O 1
ATOM 2483 N N . ARG B 1 147 ? 10.023 5.523 -14.344 1 28.23 147 ARG B N 1
ATOM 2484 C CA . ARG B 1 147 ? 11.422 5.594 -13.93 1 28.23 147 ARG B CA 1
ATOM 2485 C C . ARG B 1 147 ? 11.539 5.734 -12.422 1 28.23 147 ARG B C 1
ATOM 2487 O O . ARG B 1 147 ? 11.289 6.812 -11.867 1 28.23 147 ARG B O 1
ATOM 2494 N N . VAL B 1 148 ? 10.781 4.953 -11.797 1 31.44 148 VAL B N 1
ATOM 2495 C CA . VAL B 1 148 ? 11.266 4.93 -10.422 1 31.44 148 VAL B CA 1
ATOM 2496 C C . VAL B 1 148 ? 12.766 5.215 -10.398 1 31.44 148 VAL B C 1
ATOM 2498 O O . VAL B 1 148 ? 13.57 4.375 -10.812 1 31.44 148 VAL B O 1
ATOM 2501 N N . ARG B 1 149 ? 13.227 6.316 -10.992 1 27.11 149 ARG B N 1
ATOM 2502 C CA . ARG B 1 149 ? 14.633 6.617 -10.75 1 27.11 149 ARG B CA 1
ATOM 2503 C C . ARG B 1 149 ? 15.133 5.934 -9.484 1 27.11 149 ARG B C 1
ATOM 2505 O O . ARG B 1 149 ? 15.664 4.824 -9.539 1 27.11 149 ARG B O 1
ATOM 2512 N N . SER B 1 150 ? 15.406 6.855 -8.469 1 25.86 150 SER B N 1
ATOM 2513 C CA . SER B 1 150 ? 16.281 6.637 -7.324 1 25.86 150 SER B CA 1
ATOM 2514 C C . SER B 1 150 ? 15.672 5.641 -6.34 1 25.86 150 SER B C 1
ATOM 2516 O O . SER B 1 150 ? 16.094 5.562 -5.188 1 25.86 150 SER B O 1
ATOM 2518 N N . LEU B 1 151 ? 14.414 5.219 -6.504 1 31.67 151 LEU B N 1
ATOM 2519 C CA . LEU B 1 151 ? 14.242 4.145 -5.531 1 31.67 151 LEU B CA 1
ATOM 2520 C C . LEU B 1 151 ? 15.141 2.959 -5.871 1 31.67 151 LEU B C 1
ATOM 2522 O O . LEU B 1 151 ? 14.867 1.831 -5.457 1 31.67 151 LEU B O 1
ATOM 2526 N N . SER B 1 152 ? 15.867 3.027 -6.875 1 28.88 152 SER B N 1
ATOM 2527 C CA . SER B 1 152 ? 16.922 2.105 -7.301 1 28.88 152 SER B CA 1
ATOM 2528 C C . SER B 1 152 ? 17.562 1.41 -6.105 1 28.88 152 SER B C 1
ATOM 2530 O O . SER B 1 152 ? 18.312 0.449 -6.27 1 28.88 152 SER B O 1
ATOM 2532 N N . GLU B 1 153 ? 17.688 2.072 -4.969 1 31.86 153 GLU B N 1
ATOM 2533 C CA . GLU B 1 153 ? 18.422 1.354 -3.932 1 31.86 153 GLU B CA 1
ATOM 2534 C C . GLU B 1 153 ? 17.672 0.107 -3.482 1 31.86 153 GLU B C 1
ATOM 2536 O O . GLU B 1 153 ? 18.094 -0.582 -2.553 1 31.86 153 GLU B O 1
ATOM 2541 N N . PHE B 1 154 ? 16.484 -0.051 -3.854 1 29.31 154 PHE B N 1
ATOM 2542 C CA . PHE B 1 154 ? 16.094 -1.455 -3.795 1 29.31 154 PHE B CA 1
ATOM 2543 C C . PHE B 1 154 ? 16.734 -2.238 -4.941 1 29.31 154 PHE B C 1
ATOM 2545 O O . PHE B 1 154 ? 16.188 -2.271 -6.047 1 29.31 154 PHE B O 1
ATOM 2552 N N . ARG B 1 155 ? 17.906 -1.908 -5.406 1 28.06 155 ARG B N 1
ATOM 2553 C CA . ARG B 1 155 ? 18.641 -2.59 -6.473 1 28.06 155 ARG B CA 1
ATOM 2554 C C . ARG B 1 155 ? 18.312 -4.082 -6.484 1 28.06 155 ARG B C 1
ATOM 2556 O O . ARG B 1 155 ? 18.297 -4.73 -5.438 1 28.06 155 ARG B O 1
ATOM 2563 N N . ALA B 1 156 ? 17.703 -4.559 -7.41 1 26.83 156 ALA B N 1
ATOM 2564 C CA . ALA B 1 156 ? 17.875 -5.977 -7.727 1 26.83 156 ALA B CA 1
ATOM 2565 C C . ALA B 1 156 ? 19.312 -6.426 -7.488 1 26.83 156 ALA B C 1
ATOM 2567 O O . ALA B 1 156 ? 20.25 -5.645 -7.66 1 26.83 156 ALA B O 1
ATOM 2568 N N . PRO B 1 157 ? 19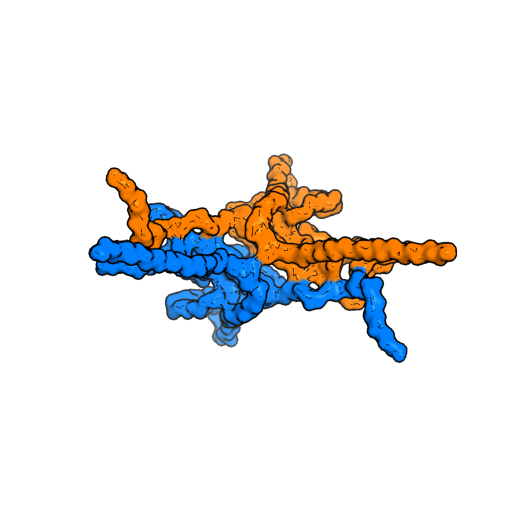.609 -7.461 -6.641 1 25.62 157 PRO B N 1
ATOM 2569 C CA . PRO B 1 157 ? 21.016 -7.867 -6.633 1 25.62 157 PRO B CA 1
ATOM 2570 C C . PRO B 1 157 ? 21.656 -7.805 -8.016 1 25.62 157 PRO B C 1
ATOM 2572 O O . PRO B 1 157 ? 21.062 -8.234 -9 1 25.62 157 PRO B O 1
ATOM 2575 N N . GLU B 1 158 ? 22.25 -6.652 -8.281 1 26.88 158 GLU B N 1
ATOM 2576 C CA . GLU B 1 158 ? 23.094 -6.707 -9.469 1 26.88 158 GLU B CA 1
ATOM 2577 C C . GLU B 1 158 ? 23.734 -8.078 -9.625 1 26.88 158 GLU B C 1
ATOM 2579 O O . GLU B 1 158 ? 24.266 -8.625 -8.656 1 26.88 158 GLU B O 1
ATOM 2584 N N . GLU B 1 159 ? 23.156 -8.875 -10.352 1 26.22 159 GLU B N 1
ATOM 2585 C CA . GLU B 1 159 ? 24 -9.969 -10.82 1 26.22 159 GLU B CA 1
ATOM 2586 C C . GLU B 1 159 ? 25.422 -9.492 -11.109 1 26.22 159 GLU B C 1
ATOM 2588 O O . GLU B 1 159 ? 25.609 -8.547 -11.875 1 26.22 159 GLU B O 1
ATOM 2593 N N . ASP B 1 160 ? 26.25 -9.336 -10.055 1 25.72 160 ASP B N 1
ATOM 2594 C CA . ASP B 1 160 ? 27.688 -9.258 -10.312 1 25.72 160 ASP B CA 1
ATOM 2595 C C . ASP B 1 160 ? 28.078 -10.117 -11.516 1 25.72 160 ASP B C 1
ATOM 2597 O O . ASP B 1 160 ? 27.875 -11.336 -11.508 1 25.72 160 ASP B O 1
ATOM 2601 N N . ASP B 1 161 ? 27.859 -9.633 -12.641 1 28.39 161 ASP B N 1
ATOM 2602 C CA . ASP B 1 161 ? 28.5 -10.242 -13.789 1 28.39 161 ASP B CA 1
ATOM 2603 C C . ASP B 1 161 ? 29.969 -10.539 -13.5 1 28.39 161 ASP B C 1
ATOM 2605 O O . ASP B 1 161 ? 30.797 -9.625 -13.422 1 28.39 161 ASP B O 1
ATOM 2609 N N . THR B 1 162 ? 30.297 -11.156 -12.367 1 24.73 162 THR B N 1
ATOM 2610 C CA . THR B 1 162 ? 31.672 -11.609 -12.344 1 24.73 162 THR B CA 1
ATOM 2611 C C . THR B 1 162 ? 32.062 -12.258 -13.672 1 24.73 162 THR B C 1
ATOM 2613 O O . THR B 1 162 ? 31.344 -13.125 -14.172 1 24.73 162 THR B O 1
ATOM 2616 N N . PRO B 1 163 ? 32.688 -11.461 -14.508 1 28.52 163 PRO B N 1
ATOM 2617 C CA . PRO B 1 163 ? 33.281 -11.984 -15.742 1 28.52 163 PRO B CA 1
ATOM 2618 C C . PRO B 1 163 ? 34 -13.312 -15.539 1 28.52 163 PRO B C 1
ATOM 2620 O O . PRO B 1 163 ? 34.812 -13.445 -14.617 1 28.52 163 PRO B O 1
ATOM 2623 N N . HIS B 1 164 ? 33.312 -14.391 -15.438 1 22.2 164 HIS B N 1
ATOM 2624 C CA . HIS B 1 164 ? 34.031 -15.656 -15.484 1 22.2 164 HIS B CA 1
ATOM 2625 C C . HIS B 1 164 ? 35.094 -15.633 -16.594 1 22.2 164 HIS B C 1
ATOM 2627 O O . HIS B 1 164 ? 34.75 -15.516 -17.766 1 22.2 164 HIS B O 1
ATOM 2633 N N . THR B 1 165 ? 36.062 -14.758 -16.344 1 22.52 165 THR B N 1
ATOM 2634 C CA . THR B 1 165 ? 37.25 -14.844 -17.203 1 22.52 165 THR B CA 1
ATOM 2635 C C . THR B 1 165 ? 37.656 -16.297 -17.406 1 22.52 165 THR B C 1
ATOM 2637 O O . THR B 1 165 ? 37.812 -17.062 -16.453 1 22.52 165 THR B O 1
ATOM 2640 N N . ARG B 1 166 ? 37.188 -16.875 -18.562 1 23.42 166 ARG B N 1
ATOM 2641 C CA . ARG B 1 166 ? 37.625 -18.109 -19.203 1 23.42 166 ARG B CA 1
ATOM 2642 C C . ARG B 1 166 ? 39.125 -18.219 -19.234 1 23.42 166 ARG B C 1
ATOM 2644 O O . ARG B 1 166 ? 39.812 -17.344 -19.766 1 23.42 166 ARG B O 1
ATOM 2651 N N . GLY B 1 167 ? 39.781 -18.562 -18.094 1 22.17 167 GLY B N 1
ATOM 2652 C CA . GLY B 1 167 ? 41.188 -18.953 -18.109 1 22.17 167 GLY B CA 1
ATOM 2653 C C . GLY B 1 167 ? 41.562 -19.828 -19.297 1 22.17 167 GLY B C 1
ATOM 2654 O O . GLY B 1 167 ? 40.812 -20.734 -19.656 1 22.17 167 GLY B O 1
ATOM 2655 N N . SER B 1 168 ? 42.125 -19.203 -20.281 1 25.97 168 SER B N 1
ATOM 2656 C CA . SER B 1 168 ? 42.812 -19.75 -21.438 1 25.97 168 SER B CA 1
ATOM 2657 C C . SER B 1 168 ? 43.719 -20.891 -21.047 1 25.97 168 SER B C 1
ATOM 2659 O O . SER B 1 168 ? 44.625 -20.719 -20.219 1 25.97 168 SER B O 1
ATOM 2661 N N . LEU B 1 169 ? 43.219 -22.047 -20.625 1 23.69 169 LEU B N 1
ATOM 2662 C CA . LEU B 1 169 ? 44.094 -23.203 -20.5 1 23.69 169 LEU B CA 1
ATOM 2663 C C . LEU B 1 169 ? 44.906 -23.406 -21.781 1 23.69 169 LEU B C 1
ATOM 2665 O O . LEU B 1 169 ? 44.344 -23.516 -22.875 1 23.69 169 LEU B O 1
ATOM 2669 N N . SER B 1 170 ? 45.969 -22.578 -21.859 1 26.45 170 SER B N 1
ATOM 2670 C CA . SER B 1 170 ? 47.062 -22.828 -22.797 1 26.45 170 SER B CA 1
ATOM 2671 C C . SER B 1 170 ? 47.469 -24.297 -22.75 1 26.45 170 SER B C 1
ATOM 2673 O O . SER B 1 170 ? 47.938 -24.781 -21.719 1 26.45 170 SER B O 1
ATOM 2675 N N . LEU B 1 171 ? 46.625 -25.203 -23.266 1 23.42 171 LEU B N 1
ATOM 2676 C CA . LEU B 1 171 ? 47.125 -26.531 -23.609 1 23.42 171 LEU B CA 1
ATOM 2677 C C . LEU B 1 171 ? 48.375 -26.422 -24.453 1 23.42 171 LEU B C 1
ATOM 2679 O O . LEU B 1 171 ? 48.375 -25.828 -25.547 1 23.42 171 LEU B O 1
ATOM 2683 N N . SER B 1 172 ? 49.531 -26.109 -23.75 1 25.47 172 SER B N 1
ATOM 2684 C CA . SER B 1 172 ? 50.844 -26.406 -24.297 1 25.47 172 SER B CA 1
ATOM 2685 C C . SER B 1 172 ? 50.875 -27.797 -24.938 1 25.47 172 SER B C 1
ATOM 2687 O O . SER B 1 172 ? 50.406 -28.766 -24.344 1 25.47 172 SER B O 1
ATOM 2689 N N . SER B 1 173 ? 51.219 -27.766 -26.281 1 24 173 SER B N 1
ATOM 2690 C CA . SER B 1 173 ? 52 -28.812 -26.938 1 24 173 SER B CA 1
ATOM 2691 C C . SER B 1 173 ? 53.344 -28.969 -26.281 1 24 173 SER B C 1
ATOM 2693 O O . SER B 1 173 ? 53.938 -28 -25.812 1 24 173 SER B O 1
#

Organism: Rattus norvegicus (NCBI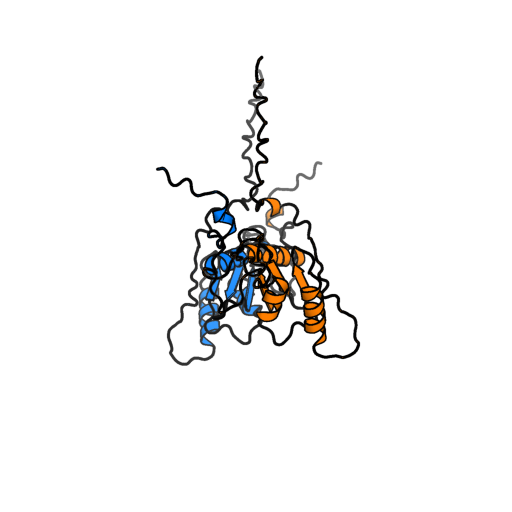:txid10116)